Protein AF-A0A9P4TVR5-F1 (afdb_monomer_lite)

Secondary structure (DSSP, 8-state):
-TTTS---TT-----EEEEE----TT-TTHHHHHHH--S-SEEEEEEETTEEEEE-TTHHHHH--TTTTEEEEEEEPTTS-EEEEEEETTEEES-GGGHHHHHTTSTTHHHHHHHHHHHHHHHHHHHHHHHHHHHHHHHHHTTTS----HHHHHHHHHHHHHHHHHHHHHHHHHHHHHHHHHTSHHHHHHHHHHHHHHHHHTT-

Structure (mmCIF, N/CA/C/O backbone):
data_AF-A0A9P4TVR5-F1
#
_entry.id   AF-A0A9P4TVR5-F1
#
loop_
_atom_site.group_PDB
_atom_site.id
_atom_site.type_symbol
_atom_site.label_atom_id
_atom_site.label_alt_id
_atom_site.label_comp_id
_atom_site.label_asym_id
_atom_site.label_entity_id
_atom_site.label_seq_id
_atom_site.pdbx_PDB_ins_code
_atom_site.Cartn_x
_atom_site.Cartn_y
_atom_site.Cartn_z
_atom_site.occupancy
_atom_site.B_iso_or_equiv
_atom_site.auth_seq_id
_atom_site.auth_comp_id
_atom_site.auth_asym_id
_atom_site.auth_atom_id
_atom_site.pdbx_PDB_model_num
ATOM 1 N N . MET A 1 1 ? 8.809 -11.741 -20.662 1.00 74.25 1 MET A N 1
ATOM 2 C CA . MET A 1 1 ? 10.273 -11.554 -20.549 1.00 74.25 1 MET A CA 1
ATOM 3 C C . MET A 1 1 ? 10.993 -12.617 -19.719 1.00 74.25 1 MET A C 1
ATOM 5 O O . MET A 1 1 ? 11.770 -13.340 -20.318 1.00 74.25 1 MET A O 1
ATOM 9 N N . PHE A 1 2 ? 10.781 -12.769 -18.405 1.00 79.38 2 PHE A N 1
ATOM 10 C CA . PHE A 1 2 ? 11.611 -13.689 -17.591 1.00 79.38 2 PHE A CA 1
ATOM 11 C C . PHE A 1 2 ? 11.462 -15.179 -17.943 1.00 79.38 2 PHE A C 1
ATOM 13 O O . PHE A 1 2 ? 12.432 -15.923 -17.852 1.00 79.38 2 PHE A O 1
ATOM 20 N N . SER A 1 3 ? 10.288 -15.599 -18.420 1.00 79.75 3 SER A N 1
ATOM 21 C CA . SER A 1 3 ? 10.047 -16.984 -18.860 1.00 79.75 3 SER A CA 1
ATOM 22 C C . SER A 1 3 ? 10.364 -17.226 -20.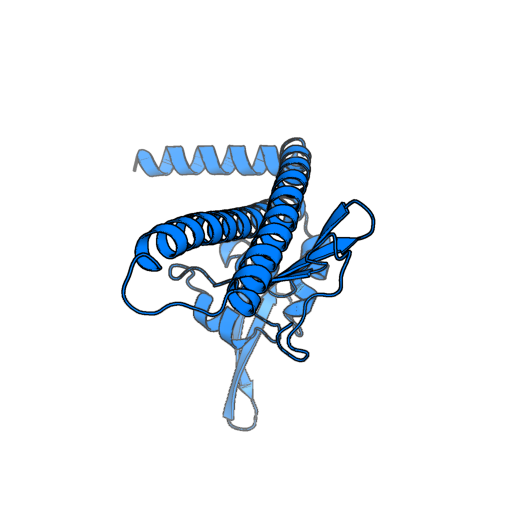340 1.00 79.75 3 SER A C 1
ATOM 24 O O . SER A 1 3 ? 10.689 -18.343 -20.723 1.00 79.75 3 SER A O 1
ATOM 26 N N . TYR A 1 4 ? 10.260 -16.189 -21.178 1.00 80.31 4 TYR A N 1
ATOM 27 C CA . TYR A 1 4 ? 10.266 -16.323 -22.645 1.00 80.31 4 TYR A CA 1
ATOM 28 C C . TYR A 1 4 ? 11.417 -15.587 -23.349 1.00 80.31 4 TYR A C 1
ATOM 30 O O . TYR A 1 4 ? 11.632 -15.780 -24.537 1.00 80.31 4 TYR A O 1
ATOM 38 N N . GLY A 1 5 ? 12.169 -14.740 -22.645 1.00 79.75 5 GLY A N 1
ATOM 39 C CA . GLY A 1 5 ? 13.335 -14.024 -23.175 1.00 79.75 5 GLY A CA 1
ATOM 40 C C . GLY A 1 5 ? 13.041 -12.788 -24.032 1.00 79.75 5 GLY A C 1
ATOM 41 O O . GLY A 1 5 ? 13.985 -12.128 -24.454 1.00 79.75 5 GLY A O 1
ATOM 42 N N . PHE A 1 6 ? 11.773 -12.438 -24.271 1.00 80.00 6 PHE A N 1
ATOM 43 C CA . PHE A 1 6 ? 11.393 -11.262 -25.063 1.00 80.00 6 PHE A CA 1
ATOM 44 C C . PHE A 1 6 ? 10.253 -10.452 -24.423 1.00 80.00 6 PHE A C 1
ATOM 46 O O . PHE A 1 6 ? 9.561 -10.916 -23.502 1.00 80.00 6 PHE A O 1
ATOM 53 N N . LEU A 1 7 ? 10.102 -9.220 -24.908 1.00 77.31 7 LEU A N 1
ATOM 54 C CA . LEU A 1 7 ? 8.903 -8.394 -24.788 1.00 77.31 7 LEU A CA 1
ATOM 55 C C . LEU A 1 7 ? 8.221 -8.416 -26.157 1.00 77.31 7 LEU A C 1
ATOM 57 O O . LEU A 1 7 ? 8.902 -8.312 -27.175 1.00 77.31 7 LEU A O 1
ATOM 61 N N . GLU A 1 8 ? 6.913 -8.637 -26.179 1.00 75.19 8 GLU A N 1
ATOM 62 C CA . GLU A 1 8 ? 6.141 -8.670 -27.421 1.00 75.19 8 GLU A CA 1
ATOM 63 C C . GLU A 1 8 ? 6.159 -7.278 -28.082 1.00 75.19 8 GLU A C 1
ATOM 65 O O . GLU A 1 8 ? 6.076 -6.250 -27.403 1.00 75.19 8 GLU A O 1
ATOM 70 N N . GLU A 1 9 ? 6.338 -7.231 -29.405 1.00 65.88 9 GLU A N 1
ATOM 71 C CA . GLU A 1 9 ? 6.342 -5.967 -30.143 1.00 65.88 9 GLU A CA 1
ATOM 72 C C . GLU A 1 9 ? 4.957 -5.312 -30.054 1.00 65.88 9 GLU A C 1
ATOM 74 O O . GLU A 1 9 ? 3.939 -5.949 -30.307 1.00 65.88 9 GLU A O 1
ATOM 79 N N . GLY A 1 10 ? 4.913 -4.031 -29.675 1.00 67.00 10 GLY A N 1
ATOM 80 C CA . GLY A 1 10 ? 3.659 -3.291 -29.499 1.00 67.00 10 GLY A CA 1
ATOM 81 C C . GLY A 1 10 ? 3.073 -3.325 -28.084 1.00 67.00 10 GLY A C 1
ATOM 82 O O . GLY A 1 10 ? 2.010 -2.750 -27.866 1.00 67.00 10 GLY A O 1
ATOM 83 N N . VAL A 1 11 ? 3.757 -3.931 -27.105 1.00 73.94 11 VAL A N 1
ATOM 84 C CA . VAL A 1 11 ? 3.371 -3.802 -25.691 1.00 73.94 11 VAL A CA 1
ATOM 85 C C . VAL A 1 11 ? 3.547 -2.348 -25.247 1.00 73.94 11 VAL A C 1
ATOM 87 O O . VAL A 1 11 ? 4.664 -1.854 -25.105 1.00 73.94 11 VAL A O 1
ATOM 90 N N . SER A 1 12 ? 2.427 -1.662 -25.032 1.00 73.19 12 SER A N 1
ATOM 91 C CA . SER A 1 12 ? 2.368 -0.257 -24.614 1.00 73.19 12 SER A CA 1
ATOM 92 C C . SER A 1 12 ? 2.310 -0.065 -23.099 1.00 73.19 12 SER A C 1
ATOM 94 O O . SER A 1 12 ? 2.331 1.073 -22.636 1.00 73.19 12 SER A O 1
ATOM 96 N N . SER A 1 13 ? 2.224 -1.153 -22.327 1.00 76.62 13 SER A N 1
ATOM 97 C CA . SER A 1 13 ? 2.140 -1.099 -20.868 1.00 76.62 13 SER A CA 1
ATOM 98 C C . SER A 1 13 ? 2.754 -2.314 -20.176 1.00 76.62 13 SER A C 1
ATOM 100 O O . SER A 1 13 ? 2.806 -3.407 -20.739 1.00 76.62 13 SER A O 1
ATOM 102 N N . ALA A 1 14 ? 3.174 -2.126 -18.924 1.00 81.50 14 ALA A N 1
ATOM 103 C CA . ALA A 1 14 ? 3.595 -3.195 -18.026 1.00 81.50 14 ALA A CA 1
ATOM 104 C C . ALA A 1 14 ? 2.435 -4.126 -17.618 1.00 81.50 14 ALA A C 1
ATOM 106 O O . ALA A 1 14 ? 2.703 -5.242 -17.178 1.00 81.50 14 ALA A O 1
ATOM 107 N N . ARG A 1 15 ? 1.171 -3.712 -17.833 1.00 88.25 15 ARG A N 1
ATOM 108 C CA . ARG A 1 15 ? -0.087 -4.395 -17.458 1.00 88.25 15 ARG A CA 1
ATOM 109 C C . ARG A 1 15 ? -0.299 -4.534 -15.954 1.00 88.25 15 ARG A C 1
ATOM 111 O O . ARG A 1 15 ? -1.336 -4.129 -15.451 1.00 88.25 15 ARG A O 1
ATOM 118 N N . GLU A 1 16 ? 0.667 -5.101 -15.245 1.00 92.69 16 GLU A N 1
ATOM 119 C CA . GLU A 1 16 ? 0.639 -5.257 -13.798 1.00 92.69 16 GLU A CA 1
ATOM 120 C C . GLU A 1 16 ? 2.050 -5.229 -13.206 1.00 92.69 16 GLU A C 1
ATOM 122 O O . GLU A 1 16 ? 3.030 -5.604 -13.850 1.00 92.69 16 GLU A O 1
ATOM 127 N N . LEU A 1 17 ? 2.143 -4.788 -11.957 1.00 93.88 17 LEU A N 1
ATOM 128 C CA . LEU A 1 17 ? 3.362 -4.729 -11.171 1.00 93.88 17 LEU A CA 1
ATOM 129 C C . LEU A 1 17 ? 3.027 -5.069 -9.720 1.00 93.88 17 LEU A C 1
ATOM 131 O O . LEU A 1 17 ? 2.041 -4.583 -9.175 1.00 93.88 17 LEU A O 1
ATOM 135 N N . PHE A 1 18 ? 3.850 -5.897 -9.087 1.00 95.44 18 PHE A N 1
ATOM 136 C CA . PHE A 1 18 ? 3.716 -6.209 -7.669 1.00 95.44 18 PHE A CA 1
ATOM 137 C C . PHE A 1 18 ? 4.838 -5.519 -6.895 1.00 95.44 18 PHE A C 1
ATOM 139 O O . PHE A 1 18 ? 6.013 -5.769 -7.163 1.00 95.44 18 PHE A O 1
ATOM 146 N N . LEU A 1 19 ? 4.472 -4.647 -5.961 1.00 95.56 19 LEU A N 1
ATOM 147 C CA . LEU A 1 19 ? 5.391 -3.957 -5.061 1.00 95.56 19 LEU A CA 1
ATOM 148 C C . LEU A 1 19 ? 5.352 -4.641 -3.700 1.00 95.56 19 LEU A C 1
ATOM 150 O O . LEU A 1 19 ? 4.272 -4.898 -3.178 1.00 95.56 19 LEU A O 1
ATOM 154 N N . ASP A 1 20 ? 6.505 -4.932 -3.110 1.00 94.12 20 ASP A N 1
ATOM 155 C CA . ASP A 1 20 ? 6.542 -5.450 -1.745 1.00 94.12 20 ASP A CA 1
ATOM 156 C C . ASP A 1 20 ? 6.093 -4.381 -0.741 1.00 94.12 20 ASP A C 1
ATOM 158 O O . ASP A 1 20 ? 6.304 -3.188 -0.949 1.00 94.12 20 ASP A O 1
ATOM 162 N N . LEU A 1 21 ? 5.465 -4.807 0.349 1.00 93.44 21 LEU A N 1
ATOM 163 C CA . LEU A 1 21 ? 5.020 -3.936 1.430 1.00 93.44 21 LEU A CA 1
ATOM 164 C C . LEU A 1 21 ? 5.518 -4.511 2.751 1.00 93.44 21 LEU A C 1
ATOM 166 O O . LEU A 1 21 ? 5.304 -5.687 3.048 1.00 93.44 21 LEU A O 1
ATOM 170 N N . GLN A 1 22 ? 6.174 -3.676 3.549 1.00 89.56 22 GLN A N 1
ATOM 171 C CA . GLN A 1 22 ? 6.713 -4.063 4.847 1.00 89.56 22 GLN A CA 1
ATOM 172 C C . GLN A 1 22 ? 5.889 -3.442 5.972 1.00 89.56 22 GLN A C 1
ATOM 174 O O . GLN A 1 22 ? 5.386 -2.329 5.847 1.00 89.56 22 GLN A O 1
ATOM 179 N N . ILE A 1 23 ? 5.783 -4.162 7.089 1.00 89.69 23 ILE A N 1
ATOM 180 C CA . ILE A 1 23 ? 5.255 -3.583 8.327 1.00 89.69 23 ILE A CA 1
ATOM 181 C C . ILE A 1 23 ? 6.343 -2.695 8.939 1.00 89.69 23 ILE A C 1
ATOM 183 O O . ILE A 1 23 ? 7.480 -3.178 9.038 1.00 89.69 23 ILE A O 1
ATOM 187 N N . PRO A 1 24 ? 6.021 -1.455 9.353 1.00 87.56 24 PRO A N 1
ATOM 188 C CA . PRO A 1 24 ? 6.959 -0.571 10.035 1.00 87.56 24 PRO A CA 1
ATOM 189 C C . PRO A 1 24 ? 7.641 -1.251 11.231 1.00 87.56 24 PRO A C 1
ATOM 191 O O . PRO A 1 24 ? 7.055 -2.088 11.918 1.00 87.56 24 PRO A O 1
ATOM 194 N N . ASN A 1 25 ? 8.915 -0.932 11.463 1.00 83.31 25 ASN A N 1
ATOM 195 C CA . ASN A 1 25 ? 9.709 -1.590 12.511 1.00 83.31 25 ASN A CA 1
ATOM 196 C C . ASN A 1 25 ? 9.331 -1.140 13.930 1.00 83.31 25 ASN A C 1
ATOM 198 O O . ASN A 1 25 ? 9.659 -1.823 14.897 1.00 83.31 25 ASN A O 1
ATOM 202 N N . ASP A 1 26 ? 8.695 0.018 14.037 1.00 86.81 26 ASP A N 1
ATOM 203 C CA . ASP A 1 26 ? 8.176 0.644 15.248 1.00 86.81 26 ASP A CA 1
ATOM 204 C C . ASP A 1 26 ? 6.753 0.185 15.603 1.00 86.81 26 ASP A C 1
ATOM 206 O O . ASP A 1 26 ? 6.270 0.502 16.687 1.00 86.81 26 ASP A O 1
ATOM 210 N N . ASP A 1 27 ? 6.103 -0.607 14.744 1.00 87.88 27 ASP A N 1
ATOM 211 C CA . ASP A 1 27 ? 4.787 -1.176 15.024 1.00 87.88 27 ASP A CA 1
ATOM 212 C C . ASP A 1 27 ? 4.887 -2.249 16.135 1.00 87.88 27 ASP A C 1
ATOM 214 O O . ASP A 1 27 ? 5.517 -3.301 15.936 1.00 87.88 27 ASP A O 1
ATOM 218 N N . PRO A 1 28 ? 4.247 -2.040 17.304 1.00 88.62 28 PRO A N 1
ATOM 219 C CA . PRO A 1 28 ? 4.311 -2.978 18.425 1.00 88.62 28 PRO A CA 1
ATOM 220 C C . PRO A 1 28 ? 3.675 -4.337 18.094 1.00 88.62 28 PRO A C 1
ATOM 222 O O . PRO A 1 28 ? 4.044 -5.362 18.675 1.00 88.62 28 PRO A O 1
ATOM 225 N N . LEU A 1 29 ? 2.759 -4.373 17.124 1.00 90.50 29 LEU A N 1
ATOM 226 C CA . LEU A 1 29 ? 2.055 -5.566 16.670 1.00 90.50 29 LEU A CA 1
ATOM 227 C C . LEU A 1 29 ? 2.735 -6.231 15.464 1.00 90.50 29 LEU A C 1
ATOM 229 O O . LEU A 1 29 ? 2.228 -7.240 14.964 1.00 90.50 29 LEU A O 1
ATOM 233 N N . ALA A 1 30 ? 3.894 -5.743 15.004 1.00 90.06 30 ALA A N 1
ATOM 234 C CA . ALA A 1 30 ? 4.538 -6.220 13.778 1.00 90.06 30 ALA A CA 1
ATOM 235 C C . ALA A 1 30 ? 4.755 -7.740 13.742 1.00 90.06 30 ALA A C 1
ATOM 237 O O . ALA A 1 30 ? 4.506 -8.390 12.723 1.00 90.06 30 ALA A O 1
ATOM 238 N N . LEU A 1 31 ? 5.205 -8.334 14.853 1.00 88.94 31 LEU A N 1
ATOM 239 C CA . LEU A 1 31 ? 5.418 -9.782 14.950 1.00 88.94 31 LEU A CA 1
ATOM 240 C C . LEU A 1 31 ? 4.103 -10.565 14.866 1.00 88.94 31 LEU A C 1
ATOM 242 O O . LEU A 1 31 ? 4.057 -11.615 14.222 1.00 88.94 31 LEU A O 1
ATOM 246 N N . ALA A 1 32 ? 3.043 -10.057 15.496 1.00 89.81 32 ALA A N 1
ATOM 247 C CA . ALA A 1 32 ? 1.734 -10.695 15.494 1.00 89.81 32 ALA A CA 1
ATOM 248 C C . ALA A 1 32 ? 1.089 -10.612 14.104 1.00 89.81 32 ALA A C 1
ATOM 250 O O . ALA A 1 32 ? 0.715 -11.644 13.548 1.00 89.81 32 ALA A O 1
ATOM 251 N N . LYS A 1 33 ? 1.091 -9.423 13.487 1.00 91.25 33 LYS A N 1
ATOM 252 C CA . LYS A 1 33 ? 0.624 -9.190 12.112 1.00 91.25 33 LYS A CA 1
ATOM 253 C C . LYS A 1 33 ? 1.334 -10.103 11.104 1.00 91.25 33 LYS A C 1
ATOM 255 O O . LYS A 1 33 ? 0.677 -10.776 10.313 1.00 91.25 33 LYS A O 1
ATOM 260 N N . LYS A 1 34 ? 2.670 -10.218 11.174 1.00 89.12 34 LYS A N 1
ATOM 261 C CA . LYS A 1 34 ? 3.446 -11.136 10.312 1.00 89.12 34 LYS A CA 1
ATOM 262 C C . LYS A 1 34 ? 3.064 -12.602 10.509 1.00 89.12 34 LYS A C 1
ATOM 264 O O . LYS A 1 34 ? 3.096 -13.363 9.550 1.00 89.12 34 LYS A O 1
ATOM 269 N N . ARG A 1 35 ? 2.731 -13.007 11.738 1.00 88.00 35 ARG A N 1
ATOM 270 C CA . ARG A 1 35 ? 2.409 -14.400 12.069 1.00 88.00 35 ARG A CA 1
ATOM 271 C C . ARG A 1 35 ? 0.994 -14.807 11.667 1.00 88.00 35 ARG A C 1
ATOM 273 O O . ARG A 1 35 ? 0.801 -15.971 11.335 1.00 88.00 35 ARG A O 1
ATOM 280 N N . VAL A 1 36 ? 0.032 -13.885 11.702 1.00 87.81 36 VAL A N 1
ATOM 281 C CA . VAL A 1 36 ? -1.348 -14.171 11.274 1.00 87.81 36 VAL A CA 1
ATOM 282 C C . VAL A 1 36 ? -1.559 -13.978 9.773 1.00 87.81 36 VAL A C 1
ATOM 284 O O . VAL A 1 36 ? -2.504 -14.532 9.223 1.00 87.81 36 VAL A O 1
ATOM 287 N N . SER A 1 37 ? -0.710 -13.188 9.106 1.00 86.38 37 SER A N 1
ATOM 288 C CA . SER A 1 37 ? -0.866 -12.911 7.680 1.00 86.38 37 SER A CA 1
ATOM 289 C C . SER A 1 37 ? -0.776 -14.191 6.854 1.00 86.38 37 SER A C 1
ATOM 291 O O . SER A 1 37 ? 0.229 -14.900 6.873 1.00 86.38 37 SER A O 1
ATOM 293 N N . THR A 1 38 ? -1.819 -14.446 6.073 1.00 84.44 38 THR A N 1
ATOM 294 C CA . THR A 1 38 ? -1.895 -15.537 5.092 1.00 84.44 38 THR A CA 1
ATOM 295 C C . THR A 1 38 ? -1.641 -15.053 3.663 1.00 84.44 38 THR A C 1
ATOM 297 O O . THR 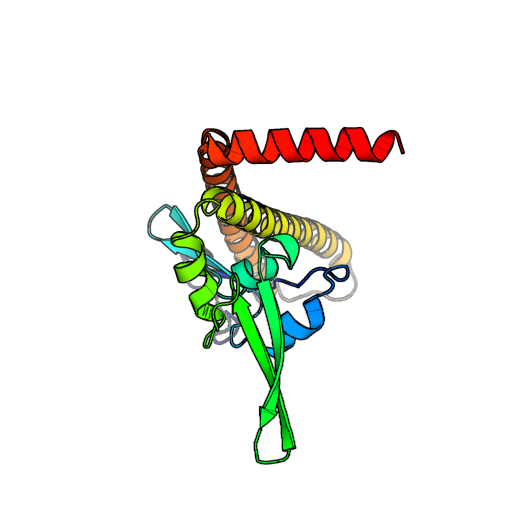A 1 38 ? -1.558 -15.863 2.741 1.00 84.44 38 THR A O 1
ATOM 300 N N . SER A 1 39 ? -1.518 -13.736 3.473 1.00 85.12 39 SER A N 1
ATOM 301 C CA . SER A 1 39 ? -1.452 -13.075 2.168 1.00 85.12 39 SER A CA 1
ATOM 302 C C . SER A 1 39 ? -0.032 -12.646 1.804 1.00 85.12 39 SER A C 1
ATOM 304 O O . SER A 1 39 ? 0.825 -12.459 2.672 1.00 85.12 39 SER A O 1
ATOM 306 N N . ALA A 1 40 ? 0.220 -12.474 0.503 1.00 88.88 40 ALA A N 1
ATOM 307 C CA . ALA A 1 40 ? 1.503 -11.978 0.016 1.00 88.88 40 ALA A CA 1
ATOM 308 C C . ALA A 1 40 ? 1.743 -10.534 0.512 1.00 88.88 40 ALA A C 1
ATOM 310 O O . ALA A 1 40 ? 0.857 -9.692 0.346 1.00 88.88 40 ALA A O 1
ATOM 311 N N . PRO A 1 41 ? 2.917 -10.223 1.096 1.00 92.44 41 PRO A N 1
ATOM 312 C CA . PRO A 1 41 ? 3.188 -8.921 1.697 1.00 92.44 41 PRO A CA 1
ATOM 313 C C . PRO A 1 41 ? 3.513 -7.884 0.619 1.00 92.44 41 PRO A C 1
ATOM 315 O O . PRO A 1 41 ? 4.676 -7.600 0.327 1.00 92.44 41 PRO A O 1
ATOM 318 N N . GLY A 1 42 ? 2.480 -7.355 -0.030 1.00 94.06 42 GLY A N 1
ATOM 319 C CA . GLY A 1 42 ? 2.658 -6.402 -1.114 1.00 94.06 42 GLY A CA 1
ATOM 320 C C . GLY A 1 42 ? 1.368 -5.874 -1.713 1.00 94.06 42 GLY A C 1
ATOM 321 O O . GLY A 1 42 ? 0.263 -6.210 -1.287 1.00 94.06 42 GLY A O 1
ATOM 322 N N . ILE A 1 43 ? 1.543 -5.014 -2.706 1.00 95.81 43 ILE A N 1
ATOM 323 C CA . ILE A 1 43 ? 0.495 -4.303 -3.423 1.00 95.81 43 ILE A CA 1
ATOM 324 C C . ILE A 1 43 ? 0.623 -4.652 -4.899 1.00 95.81 43 ILE A C 1
ATOM 326 O O . ILE A 1 43 ? 1.679 -4.478 -5.509 1.00 95.81 43 ILE A O 1
ATOM 330 N N . LYS A 1 44 ? -0.471 -5.127 -5.487 1.00 95.88 44 LYS A N 1
ATOM 331 C CA . LYS A 1 44 ? -0.586 -5.310 -6.927 1.00 95.88 44 LYS A CA 1
ATOM 332 C C . LYS A 1 44 ? -1.134 -4.030 -7.541 1.00 95.88 44 LYS A C 1
ATOM 334 O O . LYS A 1 44 ? -2.246 -3.638 -7.219 1.00 95.88 44 LYS A O 1
ATOM 339 N N . ILE A 1 45 ? -0.385 -3.422 -8.447 1.00 96.00 45 ILE A N 1
ATOM 340 C CA . ILE A 1 45 ? -0.817 -2.315 -9.301 1.00 96.00 45 ILE A CA 1
ATOM 341 C C . ILE A 1 45 ? -1.099 -2.899 -10.677 1.00 96.00 45 ILE A C 1
ATOM 343 O O . ILE A 1 45 ? -0.282 -3.659 -11.192 1.00 96.00 45 ILE A O 1
ATOM 347 N N . TYR A 1 46 ? -2.239 -2.588 -11.275 1.00 94.81 46 TYR A N 1
ATOM 348 C CA . TYR A 1 46 ? -2.631 -3.157 -12.560 1.00 94.81 46 TYR A CA 1
ATOM 349 C C . TYR A 1 46 ? -3.483 -2.189 -13.369 1.00 94.81 46 TYR A C 1
ATOM 351 O O . TYR A 1 46 ? -4.118 -1.289 -12.826 1.00 94.81 46 TYR A O 1
ATOM 359 N N . GLU A 1 47 ? -3.471 -2.366 -14.684 1.00 92.12 47 GLU A N 1
ATOM 360 C CA . GLU A 1 47 ? -4.369 -1.645 -15.578 1.00 92.12 47 GLU A CA 1
ATOM 361 C C . GLU A 1 47 ? -5.738 -2.317 -15.621 1.00 92.12 47 GLU A C 1
ATOM 363 O O . GLU A 1 47 ? -5.840 -3.531 -15.816 1.00 92.12 47 GLU A O 1
ATOM 368 N N . ASP A 1 48 ? -6.779 -1.502 -15.496 1.00 89.81 48 ASP A N 1
ATOM 369 C CA . ASP A 1 48 ? -8.163 -1.871 -15.755 1.00 89.81 48 ASP A CA 1
ATOM 370 C C . ASP A 1 48 ? -8.741 -0.896 -16.790 1.00 89.81 48 ASP A C 1
ATOM 372 O O . ASP A 1 48 ? -9.105 0.244 -16.494 1.00 89.81 48 ASP A O 1
ATOM 376 N N . GLY A 1 49 ? -8.724 -1.313 -18.058 1.00 85.50 49 GLY A N 1
ATOM 377 C CA . GLY A 1 49 ? -9.047 -0.437 -19.183 1.00 85.50 49 GLY A CA 1
ATOM 378 C C . GLY A 1 49 ? -8.054 0.723 -19.315 1.00 85.50 49 GLY A C 1
ATOM 379 O O . GLY A 1 49 ? -6.860 0.501 -19.513 1.00 85.50 49 GLY A O 1
ATOM 380 N N . ASP A 1 50 ? -8.560 1.955 -19.231 1.00 82.44 50 ASP A N 1
ATOM 381 C CA . ASP A 1 50 ? -7.749 3.181 -19.284 1.00 82.44 50 ASP A CA 1
ATOM 382 C C . ASP A 1 50 ? -7.287 3.656 -17.892 1.00 82.44 50 ASP A C 1
ATOM 384 O O . ASP A 1 50 ? -6.505 4.607 -17.787 1.00 82.44 50 ASP A O 1
ATOM 388 N N . GLU A 1 51 ? -7.741 2.994 -16.825 1.00 87.00 51 GLU A N 1
ATOM 389 C CA . GLU A 1 51 ? -7.416 3.338 -15.445 1.00 87.00 51 GLU A CA 1
ATOM 390 C C . GLU A 1 51 ? -6.350 2.411 -14.861 1.00 87.00 51 GLU A C 1
ATOM 392 O O . GLU A 1 51 ? -6.125 1.288 -15.316 1.00 87.00 51 GLU A O 1
ATOM 397 N N . VAL A 1 52 ? -5.669 2.900 -13.826 1.00 92.56 52 VAL A N 1
ATOM 398 C CA . VAL A 1 52 ? -4.739 2.104 -13.031 1.00 92.56 52 VAL A CA 1
ATOM 399 C C . VAL A 1 52 ? -5.335 1.930 -11.651 1.00 92.56 52 VAL A C 1
ATOM 401 O O . VAL A 1 52 ? -5.651 2.913 -10.982 1.00 92.56 52 VAL A O 1
ATOM 404 N N . GLN A 1 53 ? -5.474 0.672 -11.260 1.00 94.06 53 GLN A N 1
ATOM 405 C CA . GLN A 1 53 ? -6.056 0.233 -10.007 1.00 94.06 53 GLN A CA 1
ATOM 406 C C . GLN A 1 53 ? -4.990 -0.465 -9.165 1.00 94.06 53 GLN A C 1
ATOM 408 O O . GLN A 1 53 ? -3.938 -0.891 -9.659 1.00 94.06 53 GLN A O 1
ATOM 413 N N . TRP A 1 54 ? -5.258 -0.584 -7.871 1.00 95.12 54 TRP A N 1
ATOM 4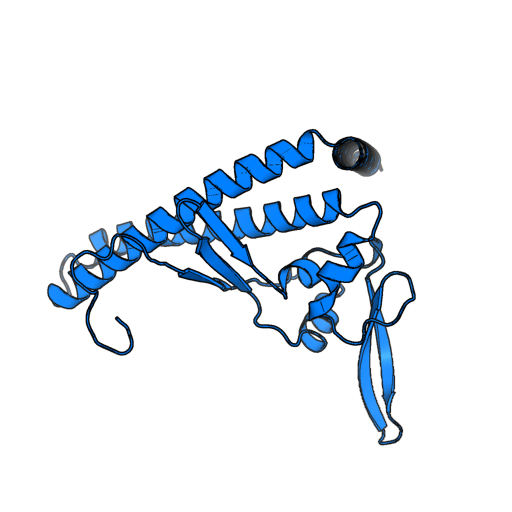14 C CA . TRP A 1 54 ? -4.387 -1.292 -6.947 1.00 95.12 54 TRP A CA 1
ATOM 415 C C . TRP A 1 54 ? -5.187 -2.252 -6.067 1.00 95.12 54 TRP A C 1
ATOM 417 O O . TRP A 1 54 ? -6.389 -2.099 -5.866 1.00 95.12 54 TRP A O 1
ATOM 427 N N . TYR A 1 55 ? -4.519 -3.291 -5.578 1.00 92.94 55 TYR A N 1
ATOM 428 C CA . TYR A 1 55 ? -5.116 -4.316 -4.731 1.00 92.94 55 TYR A CA 1
ATOM 429 C C . TYR A 1 55 ? -4.095 -4.854 -3.730 1.00 92.94 55 TYR A C 1
ATOM 431 O O . TYR A 1 55 ? -2.944 -5.121 -4.090 1.00 92.94 55 TYR A O 1
ATOM 439 N N . SER A 1 56 ? -4.512 -5.036 -2.477 1.00 92.38 56 SER A N 1
ATOM 440 C CA . SER A 1 56 ? -3.696 -5.678 -1.447 1.00 92.38 56 SER A CA 1
ATOM 441 C C . SER A 1 56 ? -4.550 -6.204 -0.294 1.00 92.38 56 SER A C 1
ATOM 443 O O . SER A 1 56 ? -5.179 -5.426 0.420 1.00 92.38 56 SER A O 1
ATOM 445 N N . ASP A 1 57 ? -4.478 -7.513 -0.054 1.00 87.31 57 ASP A N 1
ATOM 446 C CA . ASP A 1 57 ? -5.051 -8.156 1.140 1.00 87.31 57 ASP A CA 1
ATOM 447 C C . ASP A 1 57 ? -4.218 -7.893 2.406 1.00 87.31 57 ASP A C 1
ATOM 449 O O . ASP A 1 57 ? -4.683 -8.067 3.530 1.00 87.31 57 ASP A O 1
ATOM 453 N N . PHE A 1 58 ? -2.957 -7.483 2.233 1.00 91.06 58 PHE A N 1
ATOM 454 C CA . PHE A 1 58 ? -2.014 -7.258 3.326 1.00 91.06 58 PHE A CA 1
ATOM 455 C C . PHE A 1 58 ? -2.062 -5.821 3.857 1.00 91.06 58 PHE A C 1
ATOM 457 O O . PHE A 1 58 ? -1.861 -5.593 5.049 1.00 91.06 58 PHE A O 1
ATOM 464 N N . LEU A 1 59 ? -2.353 -4.846 2.992 1.00 93.44 59 LEU A N 1
ATOM 465 C CA . LEU A 1 59 ? -2.273 -3.417 3.297 1.00 93.44 59 LEU A CA 1
ATOM 466 C C . LEU A 1 59 ? -3.102 -3.009 4.515 1.00 93.44 59 LEU A C 1
ATOM 468 O O . LEU A 1 59 ? -2.608 -2.278 5.369 1.00 93.44 59 LEU A O 1
ATOM 472 N N . TYR A 1 60 ? -4.337 -3.497 4.629 1.00 91.75 60 TYR A N 1
ATOM 473 C CA . TYR A 1 60 ? -5.210 -3.129 5.745 1.00 91.75 60 TYR A CA 1
ATOM 474 C C . TYR A 1 60 ? -4.702 -3.655 7.087 1.00 91.75 60 TYR A C 1
ATOM 476 O O . TYR A 1 60 ? -4.887 -2.992 8.102 1.00 91.75 60 TYR A O 1
ATOM 484 N N . LEU A 1 61 ? -3.992 -4.786 7.096 1.00 91.69 61 LEU A N 1
ATOM 485 C CA . LEU A 1 61 ? -3.331 -5.288 8.298 1.00 91.69 61 LEU A CA 1
ATOM 486 C C . LEU A 1 61 ? -2.152 -4.392 8.704 1.00 91.69 61 LEU A C 1
ATOM 488 O O . LEU A 1 61 ? -1.909 -4.201 9.893 1.00 91.69 61 LEU A O 1
ATOM 492 N N . VAL A 1 62 ? -1.431 -3.821 7.733 1.00 91.62 62 VAL A N 1
ATOM 493 C CA . VAL A 1 62 ? -0.375 -2.828 7.996 1.00 91.62 62 VAL A CA 1
ATOM 494 C C . VAL A 1 62 ? -0.972 -1.510 8.499 1.00 91.62 62 VAL A C 1
ATOM 496 O O . VAL A 1 62 ? -0.425 -0.902 9.408 1.00 91.62 62 VAL A O 1
ATOM 499 N N . CYS A 1 63 ? -2.110 -1.105 7.938 1.00 91.19 63 CYS A N 1
ATOM 500 C CA . CYS A 1 63 ? -2.749 0.193 8.143 1.00 91.19 63 CYS A CA 1
ATOM 501 C C . CYS A 1 63 ? -3.370 0.409 9.536 1.00 91.19 63 CYS A C 1
ATOM 503 O O . CYS A 1 63 ? -3.468 1.556 9.981 1.00 91.19 63 CYS A O 1
ATOM 505 N N . VAL A 1 64 ? -3.861 -0.652 10.183 1.00 91.81 64 VAL A N 1
ATOM 506 C CA . VAL A 1 64 ? -4.589 -0.545 11.460 1.00 91.81 64 VAL A CA 1
ATOM 507 C C . VAL A 1 64 ? -3.701 -0.877 12.654 1.00 91.81 64 VAL A C 1
ATOM 509 O O . VAL A 1 64 ? -2.899 -1.810 12.601 1.00 91.81 64 VAL A O 1
ATOM 512 N N . ASN A 1 65 ? -3.871 -0.143 13.747 1.00 89.25 65 ASN A N 1
ATOM 513 C CA . ASN A 1 65 ? -3.087 -0.274 14.974 1.00 89.25 65 ASN A CA 1
ATOM 514 C C . ASN A 1 65 ? -3.935 -0.793 16.146 1.00 89.25 65 ASN A C 1
ATOM 516 O O . ASN A 1 65 ? -5.148 -0.984 16.026 1.00 89.25 65 ASN A O 1
ATOM 520 N N . GLU A 1 66 ? -3.288 -1.000 17.297 1.00 87.75 66 GLU A N 1
ATOM 521 C CA . GLU A 1 66 ? -3.965 -1.388 18.544 1.00 87.75 66 GLU A CA 1
ATOM 522 C C . GLU A 1 66 ? -5.033 -0.367 18.953 1.00 87.75 66 GLU A C 1
ATOM 524 O O . GLU A 1 66 ? -6.158 -0.732 19.289 1.00 87.75 66 GLU A O 1
ATOM 529 N N . GLU A 1 67 ? -4.710 0.920 18.817 1.00 86.56 67 GLU A N 1
ATOM 530 C CA . GLU A 1 67 ? -5.591 2.049 19.140 1.00 86.56 67 GLU A CA 1
ATOM 531 C C . GLU A 1 67 ? -6.868 2.080 18.289 1.00 86.56 67 GLU A C 1
ATOM 533 O O . GLU A 1 67 ? -7.918 2.519 18.756 1.00 86.56 67 GLU A O 1
ATOM 538 N N . ASP A 1 68 ? -6.808 1.561 17.058 1.00 89.06 68 ASP A N 1
ATOM 539 C CA . ASP A 1 68 ? -7.972 1.472 16.173 1.00 89.06 68 ASP A CA 1
ATOM 540 C C . ASP A 1 68 ? -8.894 0.290 16.549 1.00 89.06 68 ASP A C 1
ATOM 542 O O . ASP A 1 68 ? -10.067 0.247 16.157 1.00 89.06 68 ASP A O 1
ATOM 546 N N . GLY A 1 69 ? -8.376 -0.665 17.333 1.00 87.38 69 GLY A N 1
ATOM 547 C CA . GLY A 1 69 ? -9.094 -1.841 17.817 1.00 87.38 69 GLY A CA 1
ATOM 548 C C . GLY A 1 69 ? -8.591 -3.181 17.277 1.00 87.38 69 GLY A C 1
ATOM 549 O O . GLY A 1 69 ? -9.300 -4.179 17.447 1.00 87.38 69 GLY A O 1
ATOM 550 N N . LEU A 1 70 ? -7.417 -3.231 16.632 1.00 92.00 70 LEU A N 1
ATOM 551 C CA . LEU A 1 70 ? -6.764 -4.493 16.276 1.00 92.00 70 LEU A CA 1
ATOM 552 C C . LEU A 1 70 ? -6.045 -5.073 17.501 1.00 92.00 70 LEU A C 1
ATOM 554 O O . LEU A 1 70 ? -5.091 -4.489 17.995 1.00 92.00 70 LEU A O 1
ATOM 558 N N . ASP A 1 71 ? -6.449 -6.259 17.939 1.00 91.12 71 ASP A N 1
ATOM 559 C CA . ASP A 1 71 ? -5.836 -6.956 19.074 1.00 91.12 71 ASP A CA 1
ATOM 560 C C . ASP A 1 71 ? -5.436 -8.388 18.683 1.00 91.12 71 ASP A C 1
ATOM 562 O O . ASP A 1 71 ? -5.941 -8.960 17.711 1.00 91.12 71 ASP A O 1
ATOM 566 N N . PHE A 1 72 ? -4.516 -8.983 19.439 1.00 90.19 72 PHE A N 1
ATOM 567 C CA . PHE A 1 72 ? -4.024 -10.337 19.227 1.00 90.19 72 PHE A CA 1
ATOM 568 C C . PHE A 1 72 ? -4.033 -11.140 20.522 1.00 90.19 72 PHE A C 1
ATOM 570 O O . PHE A 1 72 ? -3.401 -10.781 21.513 1.00 90.19 72 PHE A O 1
ATOM 577 N N . ARG A 1 73 ? -4.665 -12.314 20.484 1.00 86.94 73 ARG A N 1
ATOM 578 C CA . ARG A 1 73 ? -4.676 -13.253 21.609 1.00 86.94 73 ARG A CA 1
ATOM 579 C C . ARG A 1 73 ? -3.880 -14.506 21.298 1.00 86.94 73 ARG A C 1
ATOM 581 O O . ARG A 1 73 ? -3.971 -15.074 20.214 1.00 86.94 73 ARG A O 1
ATOM 588 N N . LEU A 1 74 ? -3.117 -14.962 22.286 1.00 84.25 74 LEU A N 1
ATOM 589 C CA . LEU A 1 74 ? -2.464 -16.266 22.259 1.00 84.25 74 LEU A CA 1
ATOM 590 C C . LEU A 1 74 ? -3.456 -17.330 22.725 1.00 84.25 74 LEU A C 1
ATOM 592 O O . LEU A 1 74 ? -3.829 -17.368 23.897 1.00 84.25 74 LEU A O 1
ATOM 596 N N . LEU A 1 75 ? -3.852 -18.205 21.810 1.00 82.75 75 LEU A N 1
ATOM 597 C CA . LEU A 1 75 ? -4.602 -19.410 22.116 1.00 82.75 75 LEU A CA 1
ATOM 598 C C . LEU A 1 75 ? -3.641 -20.582 22.291 1.00 82.75 75 LEU A C 1
ATOM 600 O O . LEU A 1 75 ? -2.692 -20.754 21.525 1.00 82.75 75 LEU A O 1
ATOM 604 N N . GLN A 1 76 ? -3.896 -21.403 23.304 1.00 81.19 76 GLN A N 1
ATOM 605 C CA . GLN A 1 76 ? -3.243 -22.696 23.452 1.00 81.19 76 GLN A CA 1
ATOM 606 C C . GLN A 1 76 ? -4.208 -23.773 22.963 1.00 81.19 76 GLN A C 1
ATOM 608 O O . GLN A 1 76 ? -5.311 -23.912 23.491 1.00 81.19 76 GLN A O 1
ATOM 613 N N . THR A 1 77 ? -3.801 -24.513 21.941 1.00 76.06 77 THR A N 1
ATOM 614 C CA . THR A 1 77 ? -4.554 -25.658 21.429 1.00 76.06 77 THR A CA 1
ATOM 615 C C . THR A 1 77 ? -4.473 -26.830 22.411 1.00 76.06 77 THR A C 1
ATOM 617 O O . THR A 1 77 ? -3.578 -26.898 23.259 1.00 76.06 77 THR A O 1
ATOM 620 N N . ASN A 1 78 ? -5.404 -27.781 22.291 1.00 78.25 78 ASN A N 1
ATOM 621 C CA . ASN A 1 78 ? -5.440 -28.974 23.147 1.00 78.25 78 ASN A CA 1
ATOM 622 C C . ASN A 1 78 ? -4.180 -29.851 23.009 1.00 78.25 78 ASN A C 1
ATOM 624 O O . ASN A 1 78 ? -3.853 -30.584 23.940 1.00 78.25 78 ASN A O 1
ATOM 628 N N . ASP A 1 79 ? -3.459 -29.727 21.892 1.00 76.31 79 ASP A N 1
ATOM 629 C CA . ASP A 1 79 ? -2.198 -30.427 21.624 1.00 76.31 79 ASP A CA 1
ATOM 630 C C . ASP A 1 79 ? -0.972 -29.690 22.203 1.00 76.31 79 ASP A C 1
ATOM 632 O O . ASP A 1 79 ? 0.155 -30.177 22.133 1.00 76.31 79 ASP A O 1
ATOM 636 N N . GLY A 1 80 ? -1.184 -28.529 22.835 1.00 76.62 80 GLY A N 1
ATOM 637 C CA . GLY A 1 80 ? -0.146 -27.718 23.469 1.00 76.62 80 GLY A CA 1
ATOM 638 C C . GLY A 1 80 ? 0.486 -26.665 22.556 1.00 76.62 80 GLY A C 1
ATOM 639 O O . GLY A 1 80 ? 1.248 -25.832 23.057 1.00 76.62 80 GLY A O 1
ATOM 640 N N . ASP A 1 81 ? 0.139 -26.647 21.266 1.00 78.62 81 ASP A N 1
ATOM 641 C CA . ASP A 1 81 ? 0.608 -25.643 20.311 1.00 78.62 81 ASP A CA 1
ATOM 642 C C . ASP A 1 81 ? -0.012 -24.270 20.586 1.00 78.62 81 ASP A C 1
ATOM 644 O O . ASP A 1 81 ? -1.172 -24.155 20.989 1.00 78.62 81 ASP A O 1
ATOM 648 N N . ARG A 1 82 ? 0.781 -23.213 20.375 1.00 78.31 82 ARG A N 1
ATOM 649 C CA . ARG A 1 82 ? 0.361 -21.818 20.558 1.00 78.31 82 ARG A CA 1
ATOM 650 C C . ARG A 1 82 ? 0.042 -21.176 19.215 1.00 78.31 82 ARG A C 1
ATOM 652 O O . ARG A 1 82 ? 0.942 -20.969 18.393 1.00 78.31 82 ARG A O 1
ATOM 659 N N . GLU A 1 83 ? -1.211 -20.790 19.044 1.00 83.81 83 GLU A N 1
ATOM 660 C CA . GLU A 1 83 ? -1.699 -20.048 17.887 1.00 83.81 83 GLU A CA 1
ATOM 661 C C . GLU A 1 83 ? -1.994 -18.600 18.278 1.00 83.81 83 GLU A C 1
ATOM 663 O O . GLU A 1 83 ? -2.372 -18.310 19.413 1.00 83.81 83 GLU A O 1
ATOM 668 N N . ILE A 1 84 ? -1.768 -17.675 17.347 1.00 86.94 84 ILE A N 1
ATOM 669 C CA . ILE A 1 84 ? -2.136 -16.271 17.531 1.00 86.94 84 ILE A CA 1
ATOM 670 C C . ILE A 1 84 ? -3.438 -16.051 16.773 1.00 86.94 84 ILE A C 1
ATOM 672 O O . ILE A 1 84 ? -3.498 -16.314 15.575 1.00 86.94 84 ILE A O 1
ATOM 676 N N . GLN A 1 85 ? -4.453 -15.553 17.468 1.00 87.75 85 GLN A N 1
ATOM 677 C CA . GLN A 1 85 ? -5.737 -15.186 16.892 1.00 87.75 85 GLN A CA 1
ATOM 678 C C . GLN A 1 85 ? -5.861 -13.662 16.847 1.00 87.75 85 GLN A C 1
ATOM 680 O O . GLN A 1 85 ? -5.673 -12.994 17.864 1.00 87.75 85 GLN A O 1
ATOM 685 N N . ALA A 1 86 ? -6.173 -13.122 15.669 1.00 89.81 86 ALA A N 1
ATOM 686 C CA . ALA A 1 86 ? -6.470 -11.705 15.489 1.00 89.81 86 ALA A CA 1
ATOM 687 C C . ALA A 1 86 ? -7.902 -11.387 15.947 1.00 89.81 86 ALA A C 1
ATOM 689 O O . ALA A 1 86 ? -8.815 -12.198 15.776 1.00 89.81 86 ALA A O 1
ATOM 690 N N . GLN A 1 87 ? -8.108 -10.191 16.486 1.00 90.56 87 GLN A N 1
ATOM 691 C CA . GLN A 1 87 ? -9.410 -9.671 16.886 1.00 90.56 87 GLN A CA 1
ATOM 692 C C . GLN A 1 87 ? -9.585 -8.233 16.402 1.00 90.56 87 GLN A C 1
ATOM 694 O O . GLN A 1 87 ? -8.646 -7.444 16.423 1.00 90.56 87 GLN A O 1
ATOM 699 N N . TRP A 1 88 ? -10.805 -7.884 16.000 1.00 91.88 88 TRP A N 1
ATOM 700 C CA . TRP A 1 88 ? -11.207 -6.518 15.674 1.00 91.88 88 TRP A CA 1
ATOM 701 C C . TRP A 1 88 ? -12.299 -6.055 16.627 1.00 91.88 88 TRP A C 1
ATOM 703 O O . TRP A 1 88 ? -13.379 -6.649 16.663 1.00 91.88 88 TRP A O 1
ATOM 713 N N . LYS A 1 89 ? -12.022 -5.013 17.419 1.00 89.69 89 LYS A N 1
ATOM 714 C CA . LYS A 1 89 ? -12.950 -4.444 18.415 1.00 89.69 89 LYS A CA 1
ATOM 715 C C . LYS A 1 89 ? -13.606 -5.528 19.292 1.00 89.69 89 LYS A C 1
ATOM 717 O O . LYS A 1 89 ? -14.803 -5.499 19.572 1.00 89.69 89 LYS A O 1
ATOM 722 N N . GLY A 1 90 ? -12.809 -6.524 19.691 1.00 84.81 90 GLY A N 1
ATOM 723 C CA . GLY A 1 90 ? -13.221 -7.658 20.527 1.00 84.81 90 GLY A CA 1
ATOM 724 C C . GLY A 1 90 ? -13.925 -8.815 19.804 1.00 84.81 90 GLY A C 1
ATOM 725 O O . GLY A 1 90 ? -14.270 -9.795 20.462 1.00 84.81 90 GLY A O 1
ATOM 726 N N . SER A 1 91 ? -14.130 -8.732 18.486 1.00 87.62 91 SER A N 1
ATOM 727 C CA . SER A 1 91 ? -14.666 -9.823 17.660 1.00 87.62 91 SER A CA 1
ATOM 728 C C . SER A 1 91 ? -13.543 -10.596 16.978 1.00 87.62 91 SER A C 1
ATOM 730 O O . SER A 1 91 ? -12.620 -9.997 16.432 1.00 87.62 91 SER A O 1
ATOM 732 N N . ASP A 1 92 ? -13.628 -11.923 16.973 1.00 88.38 92 ASP A N 1
ATOM 733 C CA . ASP A 1 92 ? -12.601 -12.776 16.376 1.00 88.38 92 ASP A CA 1
ATOM 734 C C . ASP A 1 92 ? -12.515 -12.601 14.852 1.00 88.38 92 ASP A C 1
ATOM 736 O O . ASP A 1 92 ? -13.501 -12.752 14.127 1.00 88.38 92 ASP A O 1
ATOM 740 N N . LEU A 1 93 ? -11.302 -12.345 14.360 1.00 86.12 93 LEU A N 1
ATOM 741 C CA . LEU A 1 93 ? -10.962 -12.383 12.942 1.00 86.12 93 LEU A CA 1
ATOM 742 C C . LEU A 1 93 ? -10.356 -13.748 12.620 1.00 86.12 93 LEU A C 1
ATOM 744 O O . LEU A 1 93 ? -9.168 -13.989 12.831 1.00 86.12 93 LEU A O 1
ATOM 748 N N . HIS A 1 94 ? -11.178 -14.654 12.093 1.00 78.94 94 HIS A N 1
ATOM 749 C CA . HIS A 1 94 ? -10.701 -15.967 11.645 1.00 78.94 94 HIS A CA 1
ATOM 750 C C . HIS A 1 94 ? -9.813 -15.886 10.397 1.00 78.94 94 HIS A C 1
ATOM 752 O O . HIS A 1 94 ? -8.962 -16.747 10.198 1.00 78.94 94 HIS A O 1
ATOM 758 N N . ASP A 1 95 ? -10.017 -14.867 9.560 1.00 83.38 95 ASP A N 1
ATOM 759 C CA . ASP A 1 95 ? -9.282 -14.668 8.315 1.00 83.38 95 ASP A CA 1
ATOM 760 C C . ASP A 1 95 ? -8.839 -13.202 8.191 1.00 83.38 95 ASP A C 1
ATOM 762 O O . ASP A 1 95 ? -9.669 -12.336 7.893 1.00 83.38 95 ASP A O 1
ATOM 766 N N . PRO A 1 96 ? -7.547 -12.902 8.420 1.00 82.38 96 PRO A N 1
ATOM 767 C CA . PRO A 1 96 ? -7.016 -11.547 8.306 1.00 82.38 96 PRO A CA 1
ATOM 768 C C . PRO A 1 96 ? -7.138 -10.943 6.903 1.00 82.38 96 PRO A C 1
ATOM 770 O O . PRO A 1 96 ? -7.168 -9.722 6.791 1.00 82.38 96 PRO A O 1
ATOM 773 N N . SER A 1 97 ? -7.260 -11.755 5.845 1.00 79.56 97 SER A N 1
ATOM 774 C CA . SER A 1 97 ? -7.456 -11.236 4.479 1.00 79.56 97 SER A CA 1
ATOM 775 C C . SER A 1 97 ? -8.809 -10.535 4.306 1.00 79.56 97 SER A C 1
ATOM 777 O O . SER A 1 97 ? -8.941 -9.605 3.516 1.00 79.56 97 SER A O 1
ATOM 779 N N . LYS A 1 98 ? -9.809 -10.894 5.123 1.00 85.06 98 LYS A N 1
ATOM 780 C CA . LYS A 1 98 ? -11.146 -10.274 5.118 1.00 85.06 98 LYS A CA 1
ATOM 781 C C . LYS A 1 98 ? -11.249 -9.038 5.998 1.00 85.06 98 LYS A C 1
ATOM 783 O O . LYS A 1 98 ? -12.340 -8.492 6.161 1.00 85.06 98 LYS A O 1
ATOM 788 N N . LEU A 1 99 ? -10.134 -8.582 6.570 1.00 88.56 99 LEU A N 1
ATOM 789 C CA . LEU A 1 99 ? -10.108 -7.393 7.414 1.00 88.56 99 LEU A CA 1
ATOM 790 C C . LEU A 1 99 ? -10.704 -6.184 6.682 1.00 88.56 99 LEU A C 1
ATOM 792 O O . LEU A 1 99 ? -11.493 -5.456 7.272 1.00 88.56 99 LEU A O 1
ATOM 796 N N . GLN A 1 100 ? -10.431 -6.028 5.385 1.00 90.62 100 GLN A N 1
ATOM 797 C CA . GLN A 1 100 ? -11.017 -4.958 4.576 1.00 90.62 100 GLN A CA 1
ATOM 798 C C . GLN A 1 100 ? -12.557 -4.944 4.631 1.00 90.62 100 GLN A C 1
ATOM 800 O O . GLN A 1 100 ? -13.146 -3.889 4.848 1.00 90.62 100 GLN A O 1
ATOM 805 N N . GLU A 1 101 ? -13.220 -6.097 4.490 1.00 91.31 101 GLU A N 1
ATOM 806 C CA . GLU A 1 101 ? -14.690 -6.198 4.534 1.00 91.31 101 GLU A CA 1
ATOM 807 C C . GLU A 1 101 ? -15.267 -5.817 5.906 1.00 91.31 101 GLU A C 1
ATOM 809 O 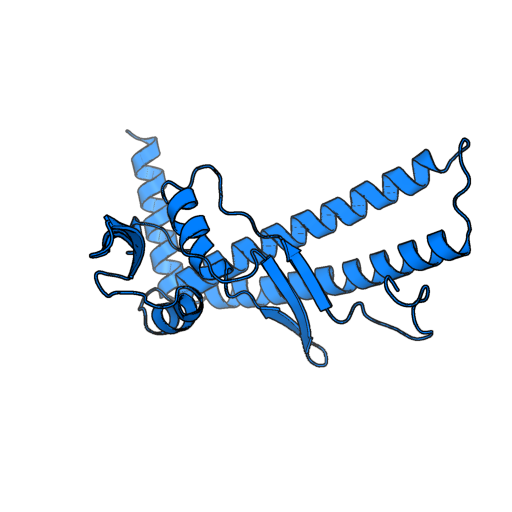O . GLU A 1 101 ? -16.419 -5.383 6.017 1.00 91.31 101 GLU A O 1
ATOM 814 N N . VAL A 1 102 ? -14.485 -6.026 6.967 1.00 91.56 102 VAL A N 1
ATOM 815 C CA . VAL A 1 102 ? -14.846 -5.635 8.332 1.00 91.56 102 VAL A CA 1
ATOM 816 C C . VAL A 1 102 ? -14.676 -4.128 8.505 1.00 91.56 102 VAL A C 1
ATOM 818 O O . VAL A 1 102 ? -15.596 -3.474 8.993 1.00 91.56 102 VAL A O 1
ATOM 821 N N . LEU A 1 103 ? -13.555 -3.571 8.040 1.00 91.75 103 LEU A N 1
ATOM 822 C CA . LEU A 1 103 ? -13.266 -2.136 8.105 1.00 91.75 103 LEU A CA 1
ATOM 823 C C . LEU A 1 103 ? -14.257 -1.298 7.289 1.00 91.75 103 LEU A C 1
ATOM 825 O O . LEU A 1 103 ? -14.623 -0.216 7.727 1.00 91.75 103 LEU A O 1
ATOM 829 N N . GLN A 1 104 ? -14.749 -1.803 6.155 1.00 92.19 104 GLN A N 1
ATOM 830 C CA . GLN A 1 104 ? -15.766 -1.125 5.333 1.00 92.19 104 GLN A CA 1
ATOM 831 C C . GLN A 1 104 ? -17.086 -0.857 6.065 1.00 92.19 104 GLN A C 1
ATOM 833 O O . GLN A 1 104 ? -17.871 -0.013 5.641 1.00 92.19 104 GLN A O 1
ATOM 838 N N . LYS A 1 105 ? -17.365 -1.598 7.141 1.00 91.81 105 LYS A N 1
ATOM 839 C CA . LYS A 1 105 ? -18.569 -1.423 7.968 1.00 91.81 105 LYS A CA 1
ATOM 840 C C . LYS A 1 105 ? -18.324 -0.491 9.153 1.00 91.81 105 LYS A C 1
ATOM 842 O O . LYS A 1 105 ? -19.253 -0.229 9.915 1.00 91.81 105 LYS A O 1
ATOM 847 N N . ASP A 1 106 ? -17.084 -0.051 9.342 1.00 92.44 106 ASP A N 1
ATOM 848 C CA . ASP A 1 106 ? -16.678 0.814 10.436 1.00 92.44 106 ASP A CA 1
ATOM 849 C C . ASP A 1 106 ? -16.979 2.282 10.121 1.00 92.44 106 ASP A C 1
ATOM 851 O O . ASP A 1 106 ? -16.929 2.709 8.970 1.00 92.44 106 ASP A O 1
ATOM 855 N N . THR A 1 107 ? -17.256 3.079 11.151 1.00 91.50 107 THR A N 1
ATOM 856 C CA . THR A 1 107 ? -17.504 4.519 10.992 1.00 91.50 107 THR A CA 1
ATOM 857 C C . THR A 1 107 ? -16.247 5.294 10.611 1.00 91.50 107 THR A C 1
ATOM 859 O O . THR A 1 107 ? -16.358 6.416 10.143 1.00 91.50 107 THR A O 1
ATOM 862 N N . MET A 1 108 ? -15.062 4.721 10.844 1.00 92.38 108 MET A N 1
ATOM 863 C CA . MET A 1 108 ? -13.769 5.316 10.488 1.00 92.38 108 MET A CA 1
ATOM 864 C C . MET A 1 108 ? -13.230 4.790 9.150 1.00 92.38 108 MET A C 1
ATOM 866 O O . MET A 1 108 ? -12.037 4.925 8.870 1.00 92.38 108 MET A O 1
ATOM 870 N N . TRP A 1 109 ? -14.079 4.169 8.325 1.00 93.75 109 TRP A N 1
ATOM 871 C CA . TRP A 1 109 ? -13.673 3.563 7.057 1.00 93.75 109 TRP A CA 1
ATOM 872 C C . TRP A 1 109 ? -12.879 4.525 6.166 1.00 93.75 109 TRP A C 1
ATOM 874 O O . TRP A 1 109 ? -11.808 4.160 5.680 1.00 93.75 109 TRP A O 1
ATOM 884 N N . GLU A 1 110 ? -13.342 5.764 6.006 1.00 93.56 110 GLU A N 1
ATOM 885 C CA . GLU A 1 110 ? -12.682 6.772 5.175 1.00 93.56 110 GLU A CA 1
ATOM 886 C C . GLU A 1 110 ? -11.272 7.115 5.683 1.00 93.56 110 GLU A C 1
ATOM 888 O O . GLU A 1 110 ? -10.373 7.387 4.886 1.00 93.56 110 GLU A O 1
ATOM 893 N N . VAL A 1 111 ? -11.038 7.037 6.998 1.00 93.81 111 VAL A N 1
ATOM 894 C CA . VAL A 1 111 ? -9.713 7.250 7.603 1.00 93.81 111 VAL A CA 1
ATOM 895 C C . VAL A 1 111 ? -8.789 6.070 7.320 1.00 93.81 111 VAL A C 1
ATOM 897 O O . VAL A 1 111 ? -7.633 6.272 6.943 1.00 93.81 111 VAL A O 1
ATOM 900 N N . PHE A 1 112 ? -9.284 4.836 7.439 1.00 94.06 112 PHE A N 1
ATOM 901 C CA . PHE A 1 112 ? -8.505 3.653 7.063 1.00 94.06 112 PHE A CA 1
ATOM 902 C C . PHE A 1 112 ? -8.186 3.645 5.569 1.00 94.06 112 PHE A C 1
ATOM 904 O O . PHE A 1 112 ? -7.068 3.315 5.179 1.00 94.06 112 PHE A O 1
ATOM 911 N N . GLN A 1 113 ? -9.131 4.069 4.729 1.00 93.94 113 GLN A N 1
ATOM 912 C CA . GLN A 1 113 ? -8.909 4.220 3.297 1.00 93.94 113 GLN A CA 1
ATOM 913 C C . GLN A 1 113 ? -7.847 5.288 3.003 1.00 93.94 113 GLN A C 1
ATOM 915 O O . GLN A 1 113 ? -6.957 5.050 2.188 1.00 93.94 113 GLN A O 1
ATOM 920 N N . LEU A 1 114 ? -7.881 6.427 3.703 1.00 94.44 114 LEU A N 1
ATOM 921 C CA . LEU A 1 114 ? -6.881 7.484 3.555 1.00 94.44 114 LEU A CA 1
ATOM 922 C C . LEU A 1 114 ? -5.475 6.992 3.916 1.00 94.44 114 LEU A C 1
ATOM 924 O O . LEU A 1 114 ? -4.535 7.193 3.146 1.00 94.44 114 LEU A O 1
ATOM 928 N N . ARG A 1 115 ? -5.325 6.326 5.067 1.00 93.50 115 ARG A N 1
ATOM 929 C CA . ARG A 1 115 ? -4.041 5.754 5.502 1.00 93.50 115 ARG A CA 1
ATOM 930 C C . ARG A 1 115 ? -3.542 4.685 4.522 1.00 93.50 115 ARG A C 1
ATOM 932 O O . ARG A 1 115 ? -2.365 4.683 4.171 1.00 93.50 115 ARG A O 1
ATOM 939 N N . ALA A 1 116 ? -4.433 3.822 4.033 1.00 94.38 116 ALA A N 1
ATOM 940 C CA . ALA A 1 116 ? -4.115 2.817 3.022 1.00 94.38 116 ALA A CA 1
ATOM 941 C C . ALA A 1 116 ? -3.593 3.460 1.724 1.00 94.38 116 ALA A C 1
ATOM 943 O O . ALA A 1 116 ? -2.529 3.076 1.238 1.00 94.38 116 ALA A O 1
ATOM 944 N N . ILE A 1 117 ? -4.280 4.483 1.204 1.00 95.12 117 ILE A N 1
ATOM 945 C CA . ILE A 1 117 ? -3.844 5.231 0.014 1.00 95.12 117 ILE A CA 1
ATOM 946 C C . ILE A 1 117 ? -2.492 5.902 0.252 1.00 95.12 117 ILE A C 1
ATOM 948 O O . ILE A 1 117 ? -1.624 5.818 -0.613 1.00 95.12 117 ILE A O 1
ATOM 952 N N . ALA A 1 118 ? -2.275 6.517 1.418 1.00 93.88 118 ALA A N 1
ATOM 953 C CA . ALA A 1 118 ? -1.000 7.150 1.751 1.00 93.88 118 ALA A CA 1
ATOM 954 C C . ALA A 1 118 ? 0.167 6.144 1.743 1.00 93.88 118 ALA A C 1
ATOM 956 O O . ALA A 1 118 ? 1.222 6.435 1.183 1.00 93.88 118 ALA A O 1
ATOM 957 N N . LEU A 1 119 ? -0.037 4.937 2.285 1.00 94.25 119 LEU A N 1
ATOM 958 C CA . LEU A 1 119 ? 0.960 3.860 2.262 1.00 94.25 119 LEU A CA 1
ATOM 959 C C . LEU A 1 119 ? 1.255 3.367 0.838 1.00 94.25 119 LEU A C 1
ATOM 961 O O . LEU A 1 119 ? 2.418 3.192 0.469 1.00 94.25 119 LEU A O 1
ATOM 965 N N . VAL A 1 120 ? 0.219 3.162 0.017 1.00 95.81 120 VAL A N 1
ATOM 966 C CA . VAL A 1 120 ? 0.395 2.766 -1.391 1.00 95.81 120 VAL A CA 1
ATOM 967 C C . VAL A 1 120 ? 1.140 3.858 -2.153 1.00 95.81 120 VAL A C 1
ATOM 969 O O . VAL A 1 120 ? 2.070 3.564 -2.904 1.00 95.81 120 VAL A O 1
ATOM 972 N N . GLN A 1 121 ? 0.768 5.117 -1.931 1.00 94.94 121 GLN A N 1
ATOM 973 C CA . GLN A 1 121 ? 1.386 6.267 -2.566 1.00 94.94 121 GLN A CA 1
ATOM 974 C C . GLN A 1 121 ? 2.874 6.374 -2.219 1.00 94.94 121 GLN A C 1
ATOM 976 O O . GLN A 1 121 ? 3.694 6.488 -3.131 1.00 94.94 121 GLN A O 1
ATOM 981 N N . GLN A 1 122 ? 3.223 6.279 -0.934 1.00 94.44 122 GLN A N 1
ATOM 982 C CA . GLN A 1 122 ? 4.613 6.268 -0.486 1.00 94.44 122 GLN A CA 1
ATOM 983 C C . GLN A 1 122 ? 5.394 5.141 -1.171 1.00 94.44 122 GLN A C 1
ATOM 985 O O . GLN A 1 122 ? 6.465 5.368 -1.731 1.00 94.44 122 GLN A O 1
ATOM 990 N N . ARG A 1 123 ? 4.838 3.924 -1.202 1.00 95.62 123 ARG A N 1
ATOM 991 C CA . ARG A 1 123 ? 5.528 2.778 -1.805 1.00 95.62 123 ARG A CA 1
ATOM 992 C C . ARG A 1 123 ? 5.735 2.939 -3.315 1.00 95.62 123 ARG A C 1
ATOM 994 O O . ARG A 1 123 ? 6.763 2.504 -3.843 1.00 95.62 123 ARG A O 1
ATOM 1001 N N . VAL A 1 124 ? 4.777 3.550 -4.013 1.00 95.75 124 VAL A N 1
ATOM 1002 C CA . VAL A 1 124 ? 4.880 3.901 -5.439 1.00 95.75 124 VAL A CA 1
ATOM 1003 C C . VAL A 1 124 ? 5.981 4.936 -5.668 1.00 95.75 124 VAL A C 1
ATOM 1005 O O . VAL A 1 124 ? 6.780 4.773 -6.591 1.00 95.75 124 VAL A O 1
ATOM 1008 N N . GLU A 1 125 ? 6.054 5.965 -4.827 1.00 95.31 125 GLU A N 1
ATOM 1009 C CA . GLU A 1 125 ? 7.088 7.001 -4.893 1.00 95.31 125 GLU A CA 1
ATOM 1010 C C . GLU A 1 125 ? 8.490 6.418 -4.671 1.00 95.31 125 GLU A C 1
ATOM 1012 O O . GLU A 1 125 ? 9.388 6.650 -5.481 1.00 95.31 125 GLU A O 1
ATOM 1017 N N . GLU A 1 126 ? 8.658 5.565 -3.659 1.00 94.69 126 GLU A N 1
ATOM 1018 C CA . GLU A 1 126 ? 9.910 4.842 -3.405 1.00 94.69 126 GLU A CA 1
ATOM 1019 C C . GLU A 1 126 ? 10.333 3.992 -4.615 1.00 94.69 126 GLU A C 1
ATOM 1021 O O . GLU A 1 126 ? 11.507 3.978 -4.998 1.00 94.69 126 GLU A O 1
ATOM 1026 N N . GLN A 1 127 ? 9.381 3.315 -5.272 1.00 95.12 127 GLN A N 1
ATOM 1027 C CA . GLN A 1 127 ? 9.674 2.538 -6.479 1.00 95.12 127 GLN A CA 1
ATOM 1028 C C . GLN A 1 127 ? 10.094 3.427 -7.654 1.00 95.12 127 GLN A C 1
ATOM 1030 O O . GLN A 1 127 ? 11.008 3.073 -8.402 1.00 95.12 127 GLN A O 1
ATOM 1035 N N . LEU A 1 128 ? 9.421 4.564 -7.842 1.00 94.06 128 LEU A N 1
ATOM 1036 C CA . LEU A 1 128 ? 9.759 5.528 -8.887 1.00 94.06 128 LEU A CA 1
ATOM 1037 C C . LEU A 1 128 ? 11.160 6.101 -8.670 1.00 94.06 128 LEU A C 1
ATOM 1039 O O . LEU A 1 128 ? 11.940 6.155 -9.624 1.00 94.06 128 LEU A O 1
ATOM 1043 N N . GLN A 1 129 ? 11.503 6.455 -7.430 1.00 92.44 129 GLN A N 1
ATOM 1044 C CA . GLN A 1 129 ? 12.833 6.947 -7.081 1.00 92.44 129 GLN A CA 1
ATOM 1045 C C . GLN A 1 129 ? 13.906 5.890 -7.372 1.00 92.44 129 GLN A C 1
ATOM 1047 O O . GLN A 1 129 ? 14.883 6.177 -8.063 1.00 92.44 129 GLN A O 1
ATOM 1052 N N . LEU A 1 130 ? 13.672 4.635 -6.971 1.00 91.38 130 LEU A N 1
ATOM 1053 C CA . LEU A 1 130 ? 14.575 3.520 -7.268 1.00 91.38 130 LEU A CA 1
ATOM 1054 C C . LEU A 1 130 ? 14.805 3.343 -8.780 1.00 91.38 130 LEU A C 1
ATOM 1056 O O . LEU A 1 130 ? 15.932 3.084 -9.220 1.00 91.38 130 LEU A O 1
ATOM 1060 N N . LEU A 1 131 ? 13.750 3.473 -9.592 1.00 89.00 131 LEU A N 1
ATOM 1061 C CA . LEU A 1 131 ? 13.848 3.381 -11.051 1.00 89.00 131 LEU A CA 1
ATOM 1062 C C . LEU A 1 131 ? 14.693 4.513 -11.648 1.00 89.00 131 LEU A C 1
ATOM 1064 O O . LEU A 1 131 ? 15.430 4.263 -12.609 1.00 89.00 131 LEU A O 1
ATOM 1068 N N . VAL A 1 132 ? 14.604 5.728 -11.102 1.00 85.56 132 VAL A N 1
ATOM 1069 C CA . VAL A 1 132 ? 15.424 6.878 -11.516 1.00 85.56 132 VAL A CA 1
ATOM 1070 C C . VAL A 1 132 ? 16.887 6.641 -11.143 1.00 85.56 132 VAL A C 1
ATOM 1072 O O . VAL A 1 132 ? 17.730 6.574 -12.040 1.00 85.56 132 VAL A O 1
ATOM 1075 N N . ASP A 1 133 ? 17.166 6.377 -9.866 1.00 83.50 133 ASP A N 1
ATOM 1076 C CA . ASP A 1 133 ? 18.526 6.204 -9.342 1.00 83.50 133 ASP A CA 1
ATOM 1077 C C . ASP A 1 133 ? 19.275 5.086 -10.081 1.00 83.50 133 ASP A C 1
ATOM 1079 O O . ASP A 1 133 ? 20.417 5.239 -10.521 1.00 83.50 133 ASP A O 1
ATOM 1083 N N . THR A 1 134 ? 18.605 3.954 -10.310 1.00 77.69 134 THR A N 1
ATOM 1084 C CA . THR A 1 134 ? 19.217 2.807 -10.995 1.00 77.69 134 THR A CA 1
ATOM 1085 C C . THR A 1 134 ? 19.394 3.050 -12.497 1.00 77.69 134 THR A C 1
ATOM 1087 O O . THR A 1 134 ? 20.203 2.385 -13.147 1.00 77.69 134 THR A O 1
ATOM 1090 N N . THR A 1 135 ? 18.619 3.947 -13.106 1.00 70.12 135 THR A N 1
ATOM 1091 C CA . THR A 1 135 ? 18.796 4.293 -14.524 1.00 70.12 135 THR A CA 1
ATOM 1092 C C . THR A 1 135 ? 20.032 5.165 -14.707 1.00 70.12 135 THR A C 1
ATOM 1094 O O . THR A 1 135 ? 20.838 4.879 -15.594 1.00 70.12 135 THR A O 1
ATOM 1097 N N . ASP A 1 136 ? 20.236 6.137 -13.822 1.00 61.69 136 ASP A N 1
ATOM 1098 C CA . ASP A 1 136 ? 21.401 7.019 -13.855 1.00 61.69 136 ASP A CA 1
ATOM 1099 C C . ASP A 1 136 ? 22.700 6.245 -13.582 1.00 61.69 136 ASP A C 1
ATOM 1101 O O . ASP A 1 136 ? 23.666 6.373 -14.335 1.00 61.69 136 ASP A O 1
ATOM 1105 N N . VAL A 1 137 ? 22.702 5.336 -12.600 1.00 60.94 137 VAL A N 1
ATOM 1106 C CA . VAL A 1 137 ? 23.865 4.479 -12.299 1.00 60.94 137 VAL A CA 1
ATOM 1107 C C . VAL A 1 137 ? 24.213 3.555 -13.469 1.00 60.94 137 VAL A C 1
ATOM 1109 O O . VAL A 1 137 ? 25.374 3.472 -13.864 1.00 60.94 137 VAL A O 1
ATOM 1112 N N . VAL A 1 138 ? 23.229 2.906 -14.104 1.00 61.09 138 VAL A N 1
ATOM 1113 C CA . VAL A 1 138 ? 23.490 2.029 -15.263 1.00 61.09 138 VAL A CA 1
ATOM 1114 C C . VAL A 1 138 ? 24.056 2.820 -16.448 1.00 61.09 138 VAL A C 1
ATOM 1116 O O . VAL A 1 138 ? 24.914 2.310 -17.171 1.00 61.09 138 VAL A O 1
ATOM 1119 N N . ILE A 1 139 ? 23.623 4.064 -16.661 1.00 59.06 139 ILE A N 1
ATOM 1120 C CA . ILE A 1 139 ? 24.165 4.924 -17.723 1.00 59.06 139 ILE A CA 1
ATOM 1121 C C . ILE A 1 139 ? 25.623 5.313 -17.429 1.00 59.06 139 ILE A C 1
ATOM 1123 O O . ILE A 1 139 ? 26.432 5.340 -18.357 1.00 59.06 139 ILE A O 1
ATOM 1127 N N . LEU A 1 140 ? 25.966 5.558 -16.162 1.00 56.38 140 LEU A N 1
ATOM 1128 C CA . LEU A 1 140 ? 27.304 5.977 -15.733 1.00 56.38 140 LEU A CA 1
ATOM 1129 C C . LEU A 1 140 ? 28.310 4.811 -15.635 1.00 56.38 140 LEU A C 1
ATOM 1131 O O . LEU A 1 140 ? 29.463 4.963 -16.036 1.00 56.38 140 LEU A O 1
ATOM 1135 N N . GLU A 1 141 ? 27.895 3.637 -15.152 1.00 55.97 141 GLU A N 1
ATOM 1136 C CA . GLU A 1 141 ? 28.787 2.496 -14.870 1.00 55.97 141 GLU A CA 1
ATOM 1137 C C . GLU A 1 141 ? 29.013 1.555 -16.061 1.00 55.97 141 GLU A C 1
ATOM 1139 O O . GLU A 1 141 ? 30.056 0.905 -16.150 1.00 55.97 141 GLU A O 1
ATOM 1144 N N . THR A 1 142 ? 28.108 1.522 -17.047 1.00 54.88 142 THR A N 1
ATOM 1145 C CA . THR A 1 142 ? 28.314 0.731 -18.286 1.00 54.88 142 THR A CA 1
ATOM 1146 C C . THR A 1 142 ? 29.384 1.356 -19.202 1.00 54.88 142 THR A C 1
ATOM 1148 O O . THR A 1 142 ? 29.551 0.957 -20.354 1.00 54.88 142 THR A O 1
ATOM 1151 N N . GLY A 1 143 ? 30.119 2.345 -18.689 1.00 51.00 143 GLY A N 1
ATOM 1152 C CA . GLY A 1 143 ? 31.111 3.132 -19.391 1.00 51.00 143 GLY A CA 1
ATOM 1153 C C . GLY A 1 143 ? 32.329 2.370 -19.898 1.00 51.00 143 GLY A C 1
ATOM 1154 O O . GLY A 1 143 ? 32.792 2.775 -20.951 1.00 51.00 143 GLY A O 1
ATOM 1155 N N . ASN A 1 144 ? 32.865 1.315 -19.252 1.00 53.28 144 ASN A N 1
ATOM 1156 C CA . ASN A 1 144 ? 34.113 0.706 -19.771 1.00 53.28 144 ASN A CA 1
ATOM 1157 C C . ASN A 1 144 ? 34.476 -0.755 -19.415 1.00 53.28 144 ASN A C 1
ATOM 1159 O O . ASN A 1 144 ? 35.260 -1.317 -20.172 1.00 53.28 144 ASN A O 1
ATOM 1163 N N . ASP A 1 145 ? 33.956 -1.417 -18.369 1.00 55.50 145 ASP A N 1
ATOM 1164 C CA . ASP A 1 145 ? 34.595 -2.686 -17.928 1.00 55.50 145 ASP A CA 1
ATOM 1165 C C . ASP A 1 145 ? 33.855 -4.000 -18.236 1.00 55.50 145 ASP A C 1
ATOM 1167 O O . ASP A 1 145 ? 34.500 -5.051 -18.270 1.00 55.50 145 ASP A O 1
ATOM 1171 N N . ARG A 1 146 ? 32.541 -4.001 -18.529 1.00 57.78 146 ARG A N 1
ATOM 1172 C CA . ARG A 1 146 ? 31.818 -5.193 -19.038 1.00 57.78 146 ARG A CA 1
ATOM 1173 C C . ARG A 1 146 ? 30.618 -4.805 -19.915 1.00 57.78 146 ARG A C 1
ATOM 1175 O O . ARG A 1 146 ? 29.585 -4.415 -19.373 1.00 57.78 146 ARG A O 1
ATOM 1182 N N . PRO A 1 147 ? 30.690 -4.939 -21.251 1.00 66.31 147 PRO A N 1
ATOM 1183 C CA . PRO A 1 147 ? 29.560 -4.608 -22.109 1.00 66.31 147 PRO A CA 1
ATOM 1184 C C . PRO A 1 147 ? 28.440 -5.647 -21.944 1.00 66.31 147 PRO A C 1
ATOM 1186 O O . PRO A 1 147 ? 28.584 -6.816 -22.311 1.00 66.31 147 PRO A O 1
ATOM 1189 N N . VAL A 1 148 ? 27.301 -5.223 -21.393 1.00 68.81 148 VAL A N 1
ATOM 1190 C CA . VAL A 1 148 ? 26.044 -5.980 -21.481 1.00 68.81 148 VAL A CA 1
ATOM 1191 C C . VAL A 1 148 ? 25.618 -6.019 -22.951 1.00 68.81 148 VAL A C 1
ATOM 1193 O O . VAL A 1 148 ? 25.699 -5.008 -23.643 1.00 68.81 148 VAL A O 1
ATOM 1196 N N . ARG A 1 149 ? 25.154 -7.175 -23.443 1.00 79.31 149 ARG A N 1
ATOM 1197 C CA . ARG A 1 149 ? 24.647 -7.304 -24.821 1.00 79.31 149 ARG A CA 1
ATOM 1198 C C . ARG A 1 149 ? 23.477 -6.338 -25.061 1.00 79.31 149 ARG A C 1
ATOM 1200 O O . ARG A 1 149 ? 22.593 -6.219 -24.211 1.00 79.31 149 ARG A O 1
ATOM 1207 N N . ASP A 1 150 ? 23.426 -5.736 -26.248 1.00 78.88 150 ASP A N 1
ATOM 1208 C CA . ASP A 1 150 ? 22.429 -4.710 -26.587 1.00 78.88 150 ASP A CA 1
ATOM 1209 C C . ASP A 1 150 ? 20.979 -5.197 -26.481 1.00 78.88 150 ASP A C 1
ATOM 1211 O O . ASP A 1 150 ? 20.123 -4.457 -26.006 1.00 78.88 150 ASP A O 1
ATOM 1215 N N . GLY A 1 151 ? 20.697 -6.451 -26.851 1.00 82.12 151 GLY A N 1
ATOM 1216 C CA . GLY A 1 151 ? 19.349 -7.030 -26.764 1.00 82.12 151 GLY A CA 1
ATOM 1217 C C . GLY A 1 151 ? 18.778 -7.013 -25.335 1.00 82.12 151 GLY A C 1
ATOM 1218 O O . GLY A 1 151 ? 17.783 -6.331 -25.090 1.00 82.12 151 GLY A O 1
ATOM 1219 N N . PRO A 1 152 ? 19.412 -7.699 -24.364 1.00 82.31 152 PRO A N 1
ATOM 1220 C CA . PRO A 1 152 ? 19.013 -7.638 -22.956 1.00 82.31 152 PRO A CA 1
ATOM 1221 C C . PRO A 1 152 ? 18.967 -6.216 -22.384 1.00 82.31 152 PRO A C 1
ATOM 1223 O O . PRO A 1 152 ? 18.041 -5.889 -21.645 1.00 82.31 152 PRO A O 1
ATOM 1226 N N . ARG A 1 153 ? 19.923 -5.351 -22.754 1.00 81.81 153 ARG A N 1
ATOM 1227 C CA . ARG A 1 153 ? 19.941 -3.943 -22.325 1.00 81.81 153 ARG A CA 1
ATOM 1228 C C . ARG A 1 153 ? 18.711 -3.182 -22.823 1.00 81.81 153 ARG A C 1
ATOM 1230 O O . ARG A 1 153 ? 18.088 -2.444 -22.058 1.00 81.81 153 ARG A O 1
ATOM 1237 N N . HIS A 1 154 ? 18.360 -3.362 -24.093 1.00 83.00 154 HIS A N 1
ATOM 1238 C CA . HIS A 1 154 ? 17.185 -2.755 -24.701 1.00 83.00 154 HIS A CA 1
ATOM 1239 C C . HIS A 1 154 ? 15.905 -3.240 -24.018 1.00 83.00 154 HIS A C 1
ATOM 1241 O O . HIS A 1 154 ? 15.113 -2.413 -23.579 1.00 83.00 154 HIS A O 1
ATOM 1247 N N . LEU A 1 155 ? 15.741 -4.556 -23.848 1.00 85.19 155 LEU A N 1
ATOM 1248 C CA . LEU A 1 155 ? 14.574 -5.142 -23.180 1.00 85.19 155 LEU A CA 1
ATOM 1249 C C . LEU A 1 155 ? 14.419 -4.643 -21.738 1.00 85.19 155 LEU A C 1
ATOM 1251 O O . LEU A 1 155 ? 13.324 -4.249 -21.347 1.00 85.19 155 LEU A O 1
ATOM 1255 N N . ALA A 1 156 ? 15.509 -4.586 -20.968 1.00 83.88 156 ALA A N 1
ATOM 1256 C CA . ALA A 1 156 ? 15.485 -4.066 -19.602 1.00 83.88 156 ALA A CA 1
ATOM 1257 C C . ALA A 1 156 ? 15.094 -2.580 -19.557 1.00 83.88 156 ALA A C 1
ATOM 1259 O O . ALA A 1 156 ? 14.302 -2.165 -18.716 1.00 83.88 156 ALA A O 1
ATOM 1260 N N . THR A 1 157 ? 15.607 -1.779 -20.494 1.00 83.69 157 THR A N 1
ATOM 1261 C CA . THR A 1 157 ? 15.276 -0.351 -20.598 1.00 83.69 157 THR A CA 1
ATOM 1262 C C . THR A 1 157 ? 13.815 -0.145 -21.000 1.00 83.69 157 THR A C 1
ATOM 1264 O O . THR A 1 157 ? 13.158 0.748 -20.473 1.00 83.69 157 THR A O 1
ATOM 1267 N N . GLN A 1 158 ? 13.296 -0.961 -21.921 1.00 86.56 158 GLN A N 1
ATOM 1268 C CA . GLN A 1 158 ? 11.885 -0.927 -22.308 1.00 86.56 158 GLN A CA 1
ATOM 1269 C C . GLN A 1 158 ? 10.981 -1.310 -21.136 1.00 86.56 158 GLN A C 1
ATOM 1271 O O . GLN A 1 158 ? 10.069 -0.548 -20.833 1.00 86.56 158 GLN A O 1
ATOM 1276 N N . LEU A 1 159 ? 11.266 -2.409 -20.424 1.00 87.69 159 LEU A N 1
ATOM 1277 C CA . LEU A 1 159 ? 10.477 -2.794 -19.250 1.00 87.69 159 LEU A CA 1
ATOM 1278 C C . LEU A 1 159 ? 10.428 -1.659 -18.220 1.00 87.69 159 LEU A C 1
ATOM 1280 O O . LEU A 1 159 ? 9.341 -1.265 -17.816 1.00 87.69 159 LEU A O 1
ATOM 1284 N N . ARG A 1 160 ? 11.579 -1.074 -17.864 1.00 88.50 160 ARG A N 1
ATOM 1285 C CA . ARG A 1 160 ? 11.633 0.024 -16.884 1.00 88.50 160 ARG A CA 1
ATOM 1286 C C . ARG A 1 160 ? 10.806 1.236 -17.299 1.00 88.50 160 ARG A C 1
ATOM 1288 O O . ARG A 1 160 ? 10.198 1.881 -16.452 1.00 88.50 160 ARG A O 1
ATOM 1295 N N . LYS A 1 161 ? 10.780 1.566 -18.595 1.00 88.56 161 LYS A N 1
ATOM 1296 C CA . LYS A 1 161 ? 9.930 2.648 -19.112 1.00 88.56 161 LYS A CA 1
ATOM 1297 C C . LYS A 1 161 ? 8.450 2.325 -18.924 1.00 88.56 161 LYS A C 1
ATOM 1299 O O . LYS A 1 161 ? 7.712 3.184 -18.458 1.00 88.56 161 LYS A O 1
ATOM 1304 N N . LEU A 1 162 ? 8.042 1.099 -19.250 1.00 91.19 162 LEU A N 1
ATOM 1305 C CA . LEU A 1 162 ? 6.660 0.648 -19.089 1.00 91.19 162 LEU A CA 1
ATOM 1306 C C . LEU A 1 162 ? 6.230 0.631 -17.614 1.00 91.19 162 LEU A C 1
ATOM 1308 O O . LEU A 1 162 ? 5.158 1.133 -17.289 1.00 91.19 162 LEU A O 1
ATOM 1312 N N . GLU A 1 163 ? 7.079 0.116 -16.722 1.00 92.25 163 GLU A N 1
ATOM 1313 C CA . GLU A 1 163 ? 6.848 0.116 -15.270 1.00 92.25 163 GLU A CA 1
ATOM 1314 C C . GLU A 1 163 ? 6.720 1.540 -14.728 1.00 92.25 163 GLU A C 1
ATOM 1316 O O . GLU A 1 163 ? 5.775 1.847 -14.005 1.00 92.25 163 GLU A O 1
ATOM 1321 N N . ARG A 1 164 ? 7.627 2.438 -15.130 1.00 92.38 164 ARG A N 1
ATOM 1322 C CA . ARG A 1 164 ? 7.577 3.849 -14.742 1.00 92.38 164 ARG A CA 1
ATOM 1323 C C . ARG A 1 164 ? 6.274 4.510 -15.183 1.00 92.38 164 ARG A C 1
ATOM 1325 O O . ARG A 1 164 ? 5.643 5.184 -14.379 1.00 92.38 164 ARG A O 1
ATOM 1332 N N . THR A 1 165 ? 5.852 4.311 -16.431 1.00 92.25 165 THR A N 1
ATOM 1333 C CA . THR A 1 165 ? 4.590 4.877 -16.927 1.00 92.25 165 THR A CA 1
ATOM 1334 C C . THR A 1 165 ? 3.381 4.345 -16.155 1.00 92.25 165 THR A C 1
ATOM 1336 O O . THR A 1 165 ? 2.482 5.125 -15.845 1.00 92.25 165 THR A O 1
ATOM 1339 N N . LEU A 1 166 ? 3.359 3.053 -15.808 1.00 93.38 166 LEU A N 1
ATOM 1340 C CA . LEU A 1 166 ? 2.300 2.470 -14.978 1.00 93.38 166 LEU A CA 1
ATOM 1341 C C . LEU A 1 166 ? 2.256 3.122 -13.586 1.00 93.38 166 LEU A C 1
ATOM 1343 O O . LEU A 1 166 ? 1.193 3.540 -13.133 1.00 93.38 166 LEU A O 1
ATOM 1347 N N . LEU A 1 167 ? 3.413 3.264 -12.937 1.00 95.25 167 LEU A N 1
ATOM 1348 C CA . LEU A 1 167 ? 3.533 3.863 -11.605 1.00 95.25 167 LEU A CA 1
ATOM 1349 C C . LEU A 1 167 ? 3.188 5.359 -11.587 1.00 95.25 167 LEU A C 1
ATOM 1351 O O . LEU A 1 167 ? 2.509 5.817 -10.674 1.00 95.25 167 LEU A O 1
ATOM 1355 N N . GLU A 1 168 ? 3.591 6.124 -12.605 1.00 94.31 168 GLU A N 1
ATOM 1356 C CA . GLU A 1 168 ? 3.235 7.546 -12.734 1.00 94.31 168 GLU A CA 1
ATOM 1357 C C . GLU A 1 168 ? 1.720 7.746 -12.906 1.00 94.31 168 GLU A C 1
ATOM 1359 O O . GLU A 1 168 ? 1.159 8.711 -12.383 1.00 94.31 168 GLU A O 1
ATOM 1364 N N . LYS A 1 169 ? 1.042 6.845 -13.631 1.00 93.94 169 LYS A N 1
ATOM 1365 C CA . LYS A 1 169 ? -0.425 6.839 -13.724 1.00 93.94 169 LYS A CA 1
ATOM 1366 C C . LYS A 1 169 ? -1.065 6.463 -12.384 1.00 93.94 169 LYS A C 1
ATOM 1368 O O . LYS A 1 169 ? -1.964 7.172 -11.942 1.00 93.94 169 LYS A O 1
ATOM 1373 N N . ALA A 1 170 ? -0.572 5.410 -11.726 1.00 94.94 170 ALA A N 1
ATOM 1374 C CA . ALA A 1 170 ? -1.055 4.988 -10.410 1.00 94.94 170 ALA A CA 1
ATOM 1375 C C . ALA A 1 170 ? -0.971 6.130 -9.388 1.00 94.94 170 ALA A C 1
ATOM 1377 O O . ALA A 1 170 ? -1.945 6.421 -8.704 1.00 94.94 170 ALA A O 1
ATOM 1378 N N . PHE A 1 171 ? 0.164 6.834 -9.341 1.00 94.75 171 PHE A N 1
ATOM 1379 C CA . PHE A 1 171 ? 0.372 7.961 -8.432 1.00 94.75 171 PHE A CA 1
ATOM 1380 C C . PHE A 1 171 ? -0.655 9.081 -8.644 1.00 94.75 171 PHE A C 1
ATOM 1382 O O . PHE A 1 171 ? -1.199 9.611 -7.680 1.00 94.75 171 PHE A O 1
ATOM 1389 N N . LYS A 1 172 ? -0.965 9.423 -9.902 1.00 94.25 172 LYS A N 1
ATOM 1390 C CA . LYS A 1 172 ? -1.987 10.436 -10.213 1.00 94.25 172 LYS A CA 1
ATOM 1391 C C . LYS A 1 172 ? -3.379 10.005 -9.756 1.00 94.25 172 LYS A C 1
ATOM 1393 O O . LYS A 1 172 ? -4.101 10.824 -9.198 1.00 94.25 172 LYS A O 1
ATOM 1398 N N . ASN A 1 173 ? -3.745 8.741 -9.967 1.00 94.06 173 ASN A N 1
ATOM 1399 C CA . ASN A 1 173 ? -5.032 8.211 -9.512 1.00 94.06 173 ASN A CA 1
ATOM 1400 C C . ASN A 1 173 ? -5.138 8.251 -7.979 1.00 94.06 173 ASN A C 1
ATOM 1402 O O . ASN A 1 173 ? -6.119 8.767 -7.450 1.00 94.06 173 ASN A O 1
ATOM 1406 N N . LEU A 1 174 ? -4.084 7.825 -7.275 1.00 94.19 174 LEU A N 1
ATOM 1407 C CA . LEU A 1 174 ? -4.008 7.877 -5.811 1.00 94.19 174 LEU A CA 1
ATOM 1408 C C . LEU A 1 174 ? -4.127 9.309 -5.273 1.00 94.19 174 LEU A C 1
ATOM 1410 O O . LEU A 1 174 ? -4.819 9.536 -4.286 1.00 94.19 174 LEU A O 1
ATOM 1414 N N . GLU A 1 175 ? -3.505 10.290 -5.932 1.00 94.31 175 GLU A N 1
ATOM 1415 C CA . GLU A 1 175 ? -3.662 11.709 -5.586 1.00 94.31 175 GLU A CA 1
ATOM 1416 C C . GLU A 1 175 ? -5.120 12.171 -5.698 1.00 94.31 175 GLU A C 1
ATOM 1418 O O . GLU A 1 175 ? -5.627 12.842 -4.798 1.00 94.31 175 GLU A O 1
ATOM 1423 N N . HIS A 1 176 ? -5.819 11.787 -6.769 1.00 93.69 176 HIS A N 1
ATOM 1424 C CA . HIS A 1 176 ? -7.234 12.117 -6.938 1.00 93.69 176 HIS A CA 1
ATOM 1425 C C . HIS A 1 176 ? -8.118 11.469 -5.863 1.00 93.69 176 HIS A C 1
ATOM 1427 O O . HIS A 1 176 ? -8.968 12.155 -5.291 1.00 93.69 176 HIS A O 1
ATOM 1433 N N . GLU A 1 177 ? -7.903 10.189 -5.550 1.00 92.81 177 GLU A N 1
ATOM 1434 C CA . GLU A 1 177 ? -8.627 9.488 -4.479 1.00 92.81 177 GLU A CA 1
ATOM 1435 C C . GLU A 1 177 ? -8.368 10.125 -3.109 1.00 92.81 177 GLU A C 1
ATOM 1437 O O . GLU A 1 177 ? -9.300 10.371 -2.342 1.00 92.81 177 GLU A O 1
ATOM 1442 N N . LYS A 1 178 ? -7.107 10.462 -2.820 1.00 92.62 178 LYS A N 1
ATOM 1443 C CA . LYS A 1 178 ? -6.712 11.125 -1.577 1.00 92.62 178 LYS A CA 1
ATOM 1444 C C . LYS A 1 178 ? -7.399 12.483 -1.419 1.00 92.62 178 LYS A C 1
ATOM 1446 O O . LYS A 1 178 ? -7.934 12.779 -0.353 1.00 92.62 178 LYS A O 1
ATOM 1451 N N . LEU A 1 179 ? -7.419 13.299 -2.477 1.00 92.81 179 LEU A N 1
ATOM 1452 C CA . LEU A 1 179 ? -8.113 14.592 -2.479 1.00 92.81 179 LEU A CA 1
ATOM 1453 C C . LEU A 1 179 ? -9.620 14.435 -2.254 1.00 92.81 179 LEU A C 1
ATOM 1455 O O . LEU A 1 179 ? -10.196 15.207 -1.494 1.00 92.81 179 LEU A O 1
ATOM 1459 N N . ALA A 1 180 ? -10.249 13.422 -2.855 1.00 93.12 180 ALA A N 1
ATOM 1460 C CA . ALA A 1 180 ? -11.664 13.142 -2.627 1.00 93.12 180 ALA A CA 1
ATOM 1461 C C . ALA A 1 180 ? -11.955 12.777 -1.159 1.00 93.12 180 ALA A C 1
ATOM 1463 O O . ALA A 1 180 ? -12.957 13.224 -0.604 1.00 93.12 180 ALA A O 1
ATOM 1464 N N . LEU A 1 181 ? -11.066 12.023 -0.505 1.00 92.25 181 LEU A N 1
ATOM 1465 C CA . LEU A 1 181 ? -11.215 11.671 0.910 1.00 92.25 181 LEU A CA 1
ATOM 1466 C C . LEU A 1 181 ? -11.038 12.871 1.847 1.00 92.25 181 LEU A C 1
ATOM 1468 O O . LEU A 1 181 ? -11.778 12.978 2.823 1.00 92.25 181 LEU A O 1
ATOM 1472 N N . PHE A 1 182 ? -10.136 13.811 1.544 1.00 90.44 182 PHE A N 1
ATOM 1473 C CA . PHE A 1 182 ? -9.973 15.048 2.329 1.00 90.44 182 PHE A CA 1
ATOM 1474 C C . PHE A 1 182 ? -11.221 15.948 2.346 1.00 90.44 182 PHE A C 1
ATOM 1476 O O . PHE A 1 182 ? -11.357 16.809 3.221 1.00 90.44 182 PHE A O 1
ATOM 1483 N N . GLU A 1 183 ? -12.137 15.770 1.395 1.00 91.00 183 GLU A N 1
ATOM 1484 C CA . GLU A 1 183 ? -13.408 16.495 1.365 1.00 91.00 183 GLU A CA 1
ATOM 1485 C C . GLU A 1 183 ? -14.460 15.909 2.319 1.00 91.00 183 GLU A C 1
ATOM 1487 O O . GLU A 1 183 ? -15.443 16.585 2.630 1.00 91.00 183 GLU A O 1
ATOM 1492 N N . THR A 1 184 ? -14.258 14.686 2.818 1.00 93.38 184 THR A N 1
ATOM 1493 C CA . THR A 1 184 ? -15.205 14.022 3.723 1.00 93.38 184 THR A CA 1
ATOM 1494 C C . THR A 1 184 ? -15.124 14.579 5.146 1.00 93.38 184 THR A C 1
ATOM 1496 O O . THR A 1 184 ? -14.048 14.904 5.651 1.00 93.38 184 THR A O 1
ATOM 1499 N N . GLU A 1 185 ? -16.276 14.685 5.814 1.00 91.12 185 GLU A N 1
ATOM 1500 C CA . GLU A 1 185 ? -16.366 15.215 7.184 1.00 91.12 185 GLU A CA 1
ATOM 1501 C C . GLU A 1 185 ? -15.573 14.354 8.177 1.00 91.12 185 GLU A C 1
ATOM 1503 O O . GLU A 1 185 ? -14.798 14.887 8.963 1.00 91.12 185 GLU A O 1
ATOM 1508 N N . ILE A 1 186 ? -15.665 13.026 8.059 1.00 91.50 186 ILE A N 1
ATOM 1509 C CA . ILE A 1 186 ? -14.987 12.067 8.947 1.00 91.50 186 ILE A CA 1
ATOM 1510 C C . ILE A 1 186 ? -13.465 12.265 8.921 1.00 91.50 186 ILE A C 1
ATOM 1512 O O . ILE A 1 186 ? -12.817 12.302 9.967 1.00 91.50 186 ILE A O 1
ATOM 1516 N N . VAL A 1 187 ? -12.884 12.434 7.730 1.00 90.44 187 VAL A N 1
ATOM 1517 C CA . VAL A 1 187 ? -11.441 12.663 7.574 1.00 90.44 187 VAL A CA 1
ATOM 1518 C C . VAL A 1 187 ? -11.034 14.033 8.113 1.00 90.44 187 VAL A C 1
ATOM 1520 O O . VAL A 1 187 ? -9.999 14.149 8.769 1.00 90.44 187 VAL A O 1
ATOM 1523 N N . ARG A 1 188 ? -11.835 15.076 7.868 1.00 90.94 188 ARG A N 1
ATOM 1524 C CA . ARG A 1 188 ? -11.564 16.429 8.380 1.00 90.94 188 ARG A CA 1
ATOM 1525 C C . ARG A 1 188 ? -11.573 16.470 9.901 1.00 90.94 188 ARG A C 1
ATOM 1527 O O . ARG A 1 188 ? -10.639 17.010 10.496 1.00 90.94 188 ARG A O 1
ATOM 1534 N N . ASP A 1 189 ? -12.584 15.862 10.508 1.00 90.88 189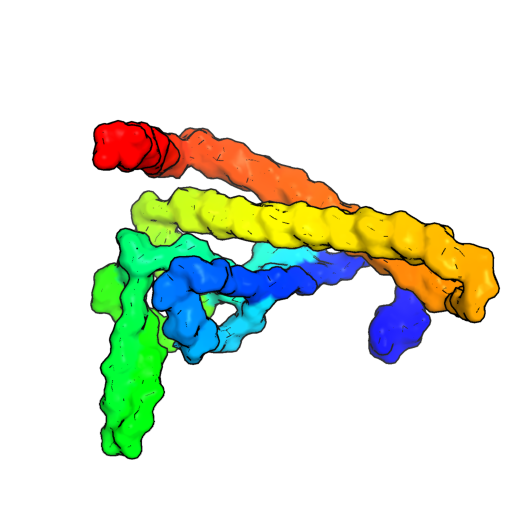 ASP A N 1
ATOM 1535 C CA . ASP A 1 189 ? -12.718 15.776 11.957 1.00 90.88 189 ASP A CA 1
ATOM 1536 C C . ASP A 1 189 ? -11.536 15.005 12.555 1.00 90.88 189 ASP A C 1
ATOM 1538 O O . ASP A 1 189 ? -10.877 15.504 13.469 1.00 90.88 189 ASP A O 1
ATOM 1542 N N . TYR A 1 190 ? -11.185 13.855 11.970 1.00 89.44 190 TYR A N 1
ATOM 1543 C CA . TYR A 1 190 ? -10.042 13.046 12.397 1.00 89.44 190 TYR A CA 1
ATOM 1544 C C . TYR A 1 190 ? -8.712 13.816 12.363 1.00 89.44 190 TYR A C 1
ATOM 1546 O O . TYR A 1 190 ? -7.982 13.843 13.354 1.00 89.44 190 TYR A O 1
ATOM 1554 N N . LEU A 1 191 ? -8.402 14.491 11.252 1.00 88.50 191 LEU A N 1
ATOM 1555 C CA . LEU A 1 191 ? -7.157 15.256 11.116 1.00 88.50 191 LEU A CA 1
ATOM 1556 C C . LEU A 1 191 ? -7.109 16.456 12.065 1.00 88.50 191 LEU A C 1
ATOM 1558 O O . LEU A 1 191 ? -6.041 16.801 12.569 1.00 88.50 191 LEU A O 1
ATOM 1562 N N . SER A 1 192 ? -8.257 17.089 12.327 1.00 88.94 192 SER A N 1
ATOM 1563 C CA . SER A 1 192 ? -8.341 18.194 13.284 1.00 88.94 192 SER A CA 1
ATOM 1564 C C . SER A 1 192 ? -8.069 17.734 14.721 1.00 88.94 192 SER A C 1
ATOM 1566 O O . SER A 1 192 ? -7.340 18.413 15.445 1.00 88.94 192 SER A O 1
ATOM 1568 N N . ALA A 1 193 ? -8.577 16.557 15.104 1.00 86.75 193 ALA A N 1
ATOM 1569 C CA . ALA A 1 193 ? -8.309 15.946 16.401 1.00 86.75 193 ALA A CA 1
ATOM 1570 C C . ALA A 1 193 ? -6.821 15.590 16.545 1.00 86.75 193 ALA A C 1
ATOM 1572 O O . ALA A 1 193 ? -6.189 15.968 17.529 1.00 86.75 193 ALA A O 1
ATOM 1573 N N . GLN A 1 194 ? -6.233 14.974 15.516 1.00 82.00 194 GLN A N 1
ATOM 1574 C CA . GLN A 1 194 ? -4.819 14.596 15.512 1.00 82.00 194 GLN A CA 1
ATOM 1575 C C . GLN A 1 194 ? -3.878 15.813 15.587 1.00 82.00 194 GLN A C 1
ATOM 1577 O O . GLN A 1 194 ? -2.865 15.781 16.286 1.00 82.00 194 GLN A O 1
ATOM 1582 N N . ALA A 1 195 ? -4.212 16.912 14.900 1.00 78.88 195 ALA A N 1
ATOM 1583 C CA . ALA A 1 195 ? -3.448 18.157 14.981 1.00 78.88 195 ALA A CA 1
ATOM 1584 C C . ALA A 1 195 ? -3.530 18.812 16.374 1.00 78.88 195 ALA A C 1
ATOM 1586 O O . ALA A 1 195 ? -2.561 19.431 16.817 1.00 78.88 195 ALA A O 1
ATOM 1587 N N . GLY A 1 196 ? -4.667 18.671 17.063 1.00 72.94 196 GLY A N 1
ATOM 1588 C CA . GLY A 1 196 ? -4.841 19.123 18.445 1.00 72.94 196 GLY A CA 1
ATOM 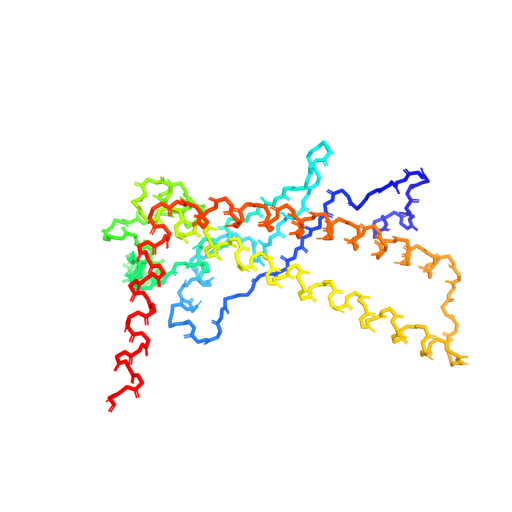1589 C C . GLY A 1 196 ? -3.991 18.326 19.437 1.00 72.94 196 GLY A C 1
ATOM 1590 O O . GLY A 1 196 ? -3.291 18.920 20.254 1.00 72.94 196 GLY A O 1
ATOM 1591 N N . GLU A 1 197 ? -3.982 16.997 19.318 1.00 70.38 197 GLU A N 1
ATOM 1592 C CA . GLU A 1 197 ? -3.187 16.108 20.179 1.00 70.38 197 GLU A CA 1
ATOM 1593 C C . GLU A 1 197 ? -1.675 16.316 20.003 1.00 70.38 197 GLU A C 1
ATOM 1595 O O . GLU A 1 197 ? -0.938 16.363 20.988 1.00 70.38 197 GLU A O 1
ATOM 1600 N N . ALA A 1 198 ? -1.206 16.509 18.765 1.00 65.56 198 ALA A N 1
ATOM 1601 C CA . ALA A 1 198 ? 0.200 16.807 18.491 1.00 65.56 198 ALA A CA 1
ATOM 1602 C C . ALA A 1 198 ? 0.644 18.139 19.124 1.00 65.56 198 ALA A C 1
ATOM 1604 O O . ALA A 1 198 ? 1.744 18.234 19.664 1.00 65.56 198 ALA A O 1
ATOM 1605 N N . ALA A 1 199 ? -0.226 19.155 19.106 1.00 61.94 199 ALA A N 1
ATOM 1606 C CA . ALA A 1 199 ? 0.062 20.435 19.741 1.00 61.94 199 ALA A CA 1
ATOM 1607 C C . ALA A 1 199 ? 0.136 20.315 21.271 1.00 61.94 199 ALA A C 1
ATOM 1609 O O . ALA A 1 199 ? 0.992 20.948 21.875 1.00 61.94 199 ALA A O 1
ATOM 1610 N N . GLU A 1 200 ? -0.716 19.508 21.909 1.00 59.22 200 GLU A N 1
ATOM 1611 C CA . GLU A 1 200 ? -0.685 19.305 23.367 1.00 59.22 200 GLU A CA 1
ATOM 1612 C C . GLU A 1 200 ? 0.542 18.504 23.839 1.00 59.22 200 GLU A C 1
ATOM 1614 O O . GLU A 1 200 ? 1.101 18.805 24.898 1.00 59.22 200 GLU A O 1
ATOM 1619 N N . GLN A 1 201 ? 1.016 17.538 23.045 1.00 57.50 201 GLN A N 1
ATOM 1620 C CA . GLN A 1 201 ? 2.225 16.767 23.360 1.00 57.50 201 GLN A CA 1
ATOM 1621 C C . GLN A 1 201 ? 3.512 17.609 23.288 1.00 57.50 201 GLN A C 1
ATOM 1623 O O . GLN A 1 201 ? 4.408 17.391 24.097 1.00 57.50 201 GLN A O 1
ATOM 1628 N N . ASP A 1 202 ? 3.588 18.616 22.411 1.00 56.28 202 ASP A N 1
ATOM 1629 C CA . ASP A 1 202 ? 4.741 19.533 22.318 1.00 56.28 202 ASP A CA 1
ATOM 1630 C C . ASP A 1 202 ? 4.865 20.503 23.518 1.00 56.28 202 ASP A C 1
ATOM 1632 O O . ASP A 1 202 ? 5.913 21.127 23.713 1.00 56.28 202 ASP A O 1
ATOM 1636 N N . PHE A 1 203 ? 3.815 20.646 24.338 1.00 53.34 203 PHE A N 1
ATOM 1637 C CA . PHE A 1 203 ? 3.805 21.510 25.530 1.00 53.34 203 PHE A CA 1
ATOM 1638 C C . PHE A 1 203 ? 3.994 20.764 26.863 1.00 53.34 203 PHE A C 1
ATOM 1640 O O . PHE A 1 203 ? 3.939 21.413 27.915 1.00 53.34 203 PHE A O 1
ATOM 1647 N N . THR A 1 204 ? 4.231 19.447 26.843 1.00 45.56 204 THR A N 1
ATOM 1648 C CA . THR A 1 204 ? 4.380 18.610 28.051 1.00 45.56 204 THR A CA 1
ATOM 1649 C C . THR A 1 204 ? 5.786 18.029 28.170 1.00 45.56 204 THR A C 1
ATOM 1651 O O . THR A 1 204 ? 6.332 18.054 29.299 1.00 45.56 204 THR A O 1
#

Sequence (204 aa):
MFSYGFLEEGVSSARELFLDLQIPNDDPLALAKKRVSTSAPGIKIYEDGDEVQWYSDFLYLVCVNEEDGLDFRLLQTNDGDREIQAQWKGSDLHDPSKLQEVLQKDTMWEVFQLRAIALVQQRVEEQLQLLVDTTDVVILETGNDRPVRDGPRHLATQLRKLERTLLEKAFKNLEHEKLALFETEIVRDYLSAQAGEAAEQDFT

Foldseek 3Di:
DVVPLDDDPPPLAPQKDKFAAAQDPPAPCRVVLVQQDPFGRTKMWGDDDPAIDIDDLSLLSSLDHVVQAWDWDWDQDPVRDTDIWIDGNNHTDPHSSCVLVVLVPDPLNLVSVLSSLVRVLVRLVVVLVVLVVVVVCCVVVCPDDDPDDPSVVVRVVVSSVNSNVSSVRSNVVSVVSNVVSCPDPSNVVVVVVVVVVVVVVVVD

Radius of gyration: 21.31 Å; chains: 1; bounding box: 53×52×58 Å

Organism: NCBI:txid1048955

pLDDT: mean 85.23, std 10.93, range [45.56, 96.0]